Protein AF-0000000079329837 (afdb_homodimer)

Nearest PDB structures (foldseek):
  6okh-assembly1_B  TM=8.593E-01  e=1.193E-12  Leptospira borgpetersenii serovar Hardjo-bovis str. JB197
  3ot2-assembly1_B  TM=7.842E-01  e=1.001E-08  Trichormus variabilis ATCC 29413
  1wdj-assembly1_C  TM=7.573E-01  e=1.262E-05  Thermus thermophilus
  1wdj-assembly1_B  TM=7.032E-01  e=2.091E-05  Thermus thermophilus
  3ii6-assembly1_B  TM=5.766E-01  e=9.662E-01  Homo sapiens

Foldseek 3Di:
DPADWDWAFAQNDIDIDGDADDLQVLVLVLVQVLVCVVCVPQKDKDAQAKEQEDQDDLQVCVVDVVSVVCSVVSRNGIDGFRIFIGRDPSQQDDRGGYYQTQETEHEADPPPGDPVVVSNVLVNLQSPRAKYWYAYSVVQKIFIWGRDPSDTDGPDMDNLLPDWDAHPSDHPRTDHDNVRDDDDPVPD/DPADWDWWFAQNDIDIDHDADDLQVLVLVLVQVLVCVVCVPQKDKDAQAKEQEDQDDLQVCVVDVVSVVCSVVSRNGIDGFRIFIGRDPSQQDDRGGYYQTQETEHEADPPPGDPVVVSVVLVNLQSPHAKYWYAYSVVQKIFIWGRDPSDTDGPDMDNLLPDWDQHPSDHPRTDHDNVRDDDDPVPD

Structure (mmCIF, N/CA/C/O backbone):
data_AF-0000000079329837-model_v1
#
loop_
_entity.id
_entity.type
_entity.pdbx_description
1 polymer 'Uncharacterized protein'
#
loop_
_atom_site.group_PDB
_atom_site.id
_atom_site.type_symbol
_atom_site.label_atom_id
_atom_site.label_alt_id
_atom_site.label_comp_id
_atom_site.label_asym_id
_atom_site.label_entity_id
_atom_site.label_seq_id
_atom_site.pdbx_PDB_ins_code
_atom_site.Cartn_x
_atom_site.Cartn_y
_atom_site.Cartn_z
_atom_site.occupancy
_atom_site.B_iso_or_equiv
_atom_site.auth_seq_id
_atom_site.auth_comp_id
_atom_site.auth_asym_id
_atom_site.auth_atom_id
_atom_site.pdbx_PDB_model_num
ATOM 1 N N . MET A 1 1 ? 4.453 4.133 -22.203 1 31.53 1 MET A N 1
ATOM 2 C CA . MET A 1 1 ? 4.336 4.953 -21 1 31.53 1 MET A CA 1
ATOM 3 C C . MET A 1 1 ? 3.4 4.301 -19.984 1 31.53 1 MET A C 1
ATOM 5 O O . MET A 1 1 ? 2.725 4.996 -19.234 1 31.53 1 MET A O 1
ATOM 9 N N . ASP A 1 2 ? 2.918 2.895 -20.172 1 43.69 2 ASP A N 1
ATOM 10 C CA . ASP A 1 2 ? 1.757 2.02 -20.031 1 43.69 2 ASP A CA 1
ATOM 11 C C . ASP A 1 2 ? 1.495 1.677 -18.578 1 43.69 2 ASP A C 1
ATOM 13 O O . ASP A 1 2 ? 0.612 0.873 -18.266 1 43.69 2 ASP A O 1
ATOM 17 N N . SER A 1 3 ? 2.467 1.863 -17.609 1 51.81 3 SER A N 1
ATOM 18 C CA . SER A 1 3 ? 2.355 1.298 -16.266 1 51.81 3 SER A CA 1
ATOM 19 C C . SER A 1 3 ? 1.486 2.172 -15.375 1 51.81 3 SER A C 1
ATOM 21 O O . SER A 1 3 ? 1.233 3.336 -15.688 1 51.81 3 SER A O 1
ATOM 23 N N . SER A 1 4 ? 0.765 1.602 -14.477 1 61.5 4 SER A N 1
ATOM 24 C CA . SER A 1 4 ? 0.008 2.256 -13.414 1 61.5 4 SER A CA 1
ATOM 25 C C . SER A 1 4 ? 0.723 3.506 -12.914 1 61.5 4 SER A C 1
ATOM 27 O O . SER A 1 4 ? 1.952 3.529 -12.82 1 61.5 4 SER A O 1
ATOM 29 N N . ILE A 1 5 ? 0.035 4.688 -12.93 1 77.5 5 ILE A N 1
ATOM 30 C CA . ILE A 1 5 ? 0.65 5.961 -12.562 1 77.5 5 ILE A CA 1
ATOM 31 C C . ILE A 1 5 ? 0.041 6.469 -11.258 1 77.5 5 ILE A C 1
ATOM 33 O O . ILE A 1 5 ? -1.121 6.188 -10.961 1 77.5 5 ILE A O 1
ATOM 37 N N . LYS A 1 6 ? 0.837 6.918 -10.453 1 84.25 6 LYS A N 1
ATOM 38 C CA . LYS A 1 6 ? 0.463 7.699 -9.281 1 84.25 6 LYS A CA 1
ATOM 39 C C . LYS A 1 6 ? 0.464 9.195 -9.594 1 84.25 6 LYS A C 1
ATOM 41 O O . LYS A 1 6 ? 1.443 9.719 -10.125 1 84.25 6 LYS A O 1
ATOM 46 N N . GLU A 1 7 ? -0.7 9.906 -9.297 1 88.5 7 GLU A N 1
ATOM 47 C CA . GLU A 1 7 ? -0.806 11.344 -9.531 1 88.5 7 GLU A CA 1
ATOM 48 C C . GLU A 1 7 ? -0.809 12.117 -8.219 1 88.5 7 GLU A C 1
ATOM 50 O O . GLU A 1 7 ? -1.475 11.719 -7.258 1 88.5 7 GLU A O 1
ATOM 55 N N . GLU A 1 8 ? -0.109 13.125 -8.172 1 92.81 8 GLU A N 1
ATOM 56 C CA . GLU A 1 8 ? -0.081 14.109 -7.098 1 92.81 8 GLU A CA 1
ATOM 57 C C . GLU A 1 8 ? -0.183 15.531 -7.645 1 92.81 8 GLU A C 1
ATOM 59 O O . GLU A 1 8 ? 0.148 15.781 -8.805 1 92.81 8 GLU A O 1
ATOM 64 N N . TRP A 1 9 ? -0.66 16.391 -6.871 1 93.5 9 TRP A N 1
ATOM 65 C CA . TRP A 1 9 ? -0.856 17.75 -7.336 1 93.5 9 TRP A CA 1
ATOM 66 C C . TRP A 1 9 ? -0.18 18.75 -6.398 1 93.5 9 TRP A C 1
ATOM 68 O O . TRP A 1 9 ? -0.334 18.672 -5.176 1 93.5 9 TRP A O 1
ATOM 78 N N . ILE A 1 10 ? 0.584 19.562 -6.945 1 94.25 10 ILE A N 1
ATOM 79 C CA . ILE A 1 10 ? 1.197 20.688 -6.242 1 94.25 10 ILE A CA 1
ATOM 80 C C . ILE A 1 10 ? 0.959 21.984 -7.023 1 94.25 10 ILE A C 1
ATOM 82 O O . ILE A 1 10 ? 1.425 22.125 -8.156 1 94.25 10 ILE A O 1
ATOM 86 N N . ASP A 1 11 ? 0.264 22.922 -6.438 1 93.75 11 ASP A N 1
ATOM 87 C CA . ASP A 1 11 ? -0.046 24.188 -7.078 1 93.75 11 ASP A CA 1
ATOM 88 C C . ASP A 1 11 ? -0.665 23.969 -8.461 1 93.75 11 ASP A C 1
ATOM 90 O O . ASP A 1 11 ? -0.192 24.531 -9.453 1 93.75 11 ASP A O 1
ATOM 94 N N . LYS A 1 12 ? -1.49 23.125 -8.664 1 93.44 12 LYS A N 1
ATOM 95 C CA . LYS A 1 12 ? -2.305 22.812 -9.836 1 93.44 12 LYS A CA 1
ATOM 96 C C . LYS A 1 12 ? -1.483 22.109 -10.914 1 93.44 12 LYS A C 1
ATOM 98 O O . LYS A 1 12 ? -1.961 21.906 -12.031 1 93.44 12 LYS A O 1
ATOM 103 N N . GLU A 1 13 ? -0.309 21.812 -10.531 1 92.56 13 GLU A N 1
ATOM 104 C CA . GLU A 1 13 ? 0.519 21.031 -11.453 1 92.56 13 GLU A CA 1
ATOM 105 C C . GLU A 1 13 ? 0.552 19.562 -11.062 1 92.56 13 GLU A C 1
ATOM 107 O O . GLU A 1 13 ? 0.769 19.234 -9.891 1 92.56 13 GLU A O 1
ATOM 112 N N . VAL A 1 14 ? 0.392 18.719 -12.016 1 90.5 14 VAL A N 1
ATOM 113 C CA . VAL A 1 14 ? 0.307 17.297 -11.734 1 90.5 14 VAL A CA 1
ATOM 114 C C . VAL A 1 14 ? 1.704 16.672 -11.766 1 90.5 14 VAL A C 1
ATOM 116 O O . VAL A 1 14 ? 2.494 16.953 -12.672 1 90.5 14 VAL A O 1
ATOM 119 N N . LEU A 1 15 ? 2.086 16 -10.734 1 88.31 15 LEU A N 1
ATOM 120 C CA . LEU A 1 15 ? 3.256 15.141 -10.695 1 88.31 15 LEU A CA 1
ATOM 121 C C . LEU A 1 15 ? 2.857 13.68 -10.906 1 88.31 15 LEU A C 1
ATOM 123 O O . LEU A 1 15 ? 2.012 13.148 -10.18 1 88.31 15 LEU A O 1
ATOM 127 N N . MET A 1 16 ? 3.457 13.062 -11.953 1 86.81 16 MET A N 1
ATOM 128 C CA . MET A 1 16 ? 3.156 11.664 -12.242 1 86.81 16 MET A CA 1
ATOM 129 C C . MET A 1 16 ? 4.375 10.789 -11.992 1 86.81 16 MET A C 1
ATOM 131 O O . MET A 1 16 ? 5.504 11.18 -12.281 1 86.81 16 MET A O 1
ATOM 135 N N . SER A 1 17 ? 4.156 9.703 -11.344 1 86.12 17 SER A N 1
ATOM 136 C CA . SER A 1 17 ? 5.223 8.727 -11.141 1 86.12 17 SER A CA 1
ATOM 137 C C . SER A 1 17 ? 4.742 7.312 -11.445 1 86.12 17 SER A C 1
ATOM 139 O O . SER A 1 17 ? 3.557 7.012 -11.297 1 86.12 17 SER A O 1
ATOM 141 N N . PRO A 1 18 ? 5.695 6.52 -11.945 1 84.75 18 PRO A N 1
ATOM 142 C CA . PRO A 1 18 ? 5.309 5.125 -12.172 1 84.75 18 PRO A CA 1
ATOM 143 C C . PRO A 1 18 ? 5.039 4.371 -10.867 1 84.75 18 PRO A C 1
ATOM 145 O O . PRO A 1 18 ? 5.422 4.836 -9.797 1 84.75 18 PRO A O 1
ATOM 148 N N . ARG A 1 19 ? 4.383 3.207 -11 1 85.25 19 ARG A N 1
ATOM 149 C CA . ARG A 1 19 ? 4.195 2.334 -9.852 1 85.25 19 ARG A CA 1
ATOM 150 C C . ARG A 1 19 ? 5.535 1.912 -9.258 1 85.25 19 ARG A C 1
ATOM 152 O O . ARG A 1 19 ? 6.469 1.585 -9.984 1 85.25 19 ARG A O 1
ATOM 159 N N . PRO A 1 20 ? 5.582 1.894 -7.98 1 89.56 20 PRO A N 1
ATOM 160 C CA . PRO A 1 20 ? 6.844 1.536 -7.328 1 89.56 20 PRO A CA 1
ATOM 161 C C . PRO A 1 20 ? 7.262 0.092 -7.602 1 89.56 20 PRO A C 1
ATOM 163 O O . PRO A 1 20 ? 6.402 -0.774 -7.797 1 89.56 20 PRO A O 1
ATOM 166 N N . GLU A 1 21 ? 8.586 -0.083 -7.59 1 92.06 21 GLU A N 1
ATOM 167 C CA . GLU A 1 21 ? 9.156 -1.414 -7.773 1 92.06 21 GLU A CA 1
ATOM 168 C C . GLU A 1 21 ? 9.328 -2.127 -6.438 1 92.06 21 GLU A C 1
ATOM 170 O O . GLU A 1 21 ? 8.992 -1.577 -5.383 1 92.06 21 GLU A O 1
ATOM 175 N N . HIS A 1 22 ? 9.805 -3.33 -6.508 1 94.75 22 HIS A N 1
ATOM 176 C CA . HIS A 1 22 ? 9.805 -4.254 -5.379 1 94.75 22 HIS A CA 1
ATOM 177 C C . HIS A 1 22 ? 10.547 -3.662 -4.188 1 94.75 22 HIS A C 1
ATOM 179 O O . HIS A 1 22 ? 10.016 -3.633 -3.072 1 94.75 22 HIS A O 1
ATOM 185 N N . ASN A 1 23 ? 11.797 -3.15 -4.363 1 95.25 23 ASN A N 1
ATOM 186 C CA . ASN A 1 23 ? 12.602 -2.645 -3.252 1 95.25 23 ASN A CA 1
ATOM 187 C C . ASN A 1 23 ? 11.898 -1.488 -2.541 1 95.25 23 ASN A C 1
ATOM 189 O O . ASN A 1 23 ? 11.938 -1.398 -1.313 1 95.25 23 ASN A O 1
ATOM 193 N N . HIS A 1 24 ? 11.336 -0.574 -3.342 1 95.25 24 HIS A N 1
ATOM 194 C CA . HIS A 1 24 ? 10.57 0.531 -2.777 1 95.25 24 HIS A CA 1
ATOM 195 C C . HIS A 1 24 ? 9.445 0.021 -1.881 1 95.25 24 HIS A C 1
ATOM 197 O O . HIS A 1 24 ? 9.297 0.482 -0.747 1 95.25 24 HIS A O 1
ATOM 203 N N . MET A 1 25 ? 8.727 -0.968 -2.363 1 95.81 25 MET A N 1
ATOM 204 C CA . MET A 1 25 ? 7.574 -1.498 -1.637 1 95.81 25 MET A CA 1
ATOM 205 C C . MET A 1 25 ? 8.016 -2.225 -0.372 1 95.81 25 MET A C 1
ATOM 207 O O . MET A 1 25 ? 7.371 -2.115 0.672 1 95.81 25 MET A O 1
ATOM 211 N N . GLU A 1 26 ? 9.117 -2.928 -0.484 1 95.56 26 GLU A N 1
ATOM 212 C CA . GLU A 1 26 ? 9.656 -3.645 0.667 1 95.56 26 GLU A CA 1
ATOM 213 C C . GLU A 1 26 ? 10.016 -2.684 1.798 1 95.56 26 GLU A C 1
ATOM 215 O O . GLU A 1 26 ? 9.703 -2.941 2.961 1 95.56 26 GLU A O 1
ATOM 220 N N . ILE A 1 27 ? 10.641 -1.62 1.435 1 97.25 27 ILE A N 1
ATOM 221 C CA . ILE A 1 27 ? 11.047 -0.624 2.418 1 97.25 27 ILE A CA 1
ATOM 222 C C . ILE A 1 27 ? 9.812 0.067 2.996 1 97.25 27 ILE A C 1
ATOM 224 O O . ILE A 1 27 ? 9.703 0.232 4.211 1 97.25 27 ILE A O 1
ATOM 228 N N . GLN A 1 28 ? 8.906 0.463 2.143 1 97.12 28 GLN A N 1
ATOM 229 C CA . GLN A 1 28 ? 7.684 1.151 2.547 1 97.12 28 GLN A CA 1
ATOM 230 C C . GLN A 1 28 ? 6.914 0.341 3.588 1 97.12 28 GLN A C 1
ATOM 232 O O . GLN A 1 28 ? 6.547 0.864 4.641 1 97.12 28 GLN A O 1
ATOM 237 N N . TYR A 1 29 ? 6.746 -0.911 3.326 1 96 29 TYR A N 1
ATOM 238 C CA . TYR A 1 29 ? 5.93 -1.722 4.223 1 96 29 TYR A CA 1
ATOM 239 C C . TYR A 1 29 ? 6.695 -2.055 5.5 1 96 29 TYR A C 1
ATOM 241 O O . TYR A 1 29 ? 6.102 -2.156 6.578 1 96 29 TYR A O 1
ATOM 249 N N . SER A 1 30 ? 8 -2.229 5.355 1 96.88 30 SER A N 1
ATOM 250 C CA . SER A 1 30 ? 8.797 -2.486 6.551 1 96.88 30 SER A CA 1
ATOM 251 C C . SER A 1 30 ? 8.711 -1.323 7.531 1 96.88 30 SER A C 1
ATOM 253 O O . SER A 1 30 ? 8.422 -1.521 8.711 1 96.88 30 SER A O 1
ATOM 255 N N . ILE A 1 31 ? 8.938 -0.125 7.012 1 98.38 31 ILE A N 1
ATOM 256 C CA . ILE A 1 31 ? 8.844 1.062 7.852 1 98.38 31 ILE A CA 1
ATOM 257 C C . ILE A 1 31 ? 7.414 1.206 8.383 1 98.38 31 ILE A C 1
ATOM 259 O O . ILE A 1 31 ? 7.207 1.436 9.57 1 98.38 31 ILE A O 1
ATOM 263 N N . GLY A 1 32 ? 6.41 1.101 7.477 1 97.75 32 GLY A N 1
ATOM 264 C CA . GLY A 1 32 ? 5.016 1.223 7.863 1 97.75 32 GLY A CA 1
ATOM 265 C C . GLY A 1 32 ? 4.621 0.285 8.992 1 97.75 32 GLY A C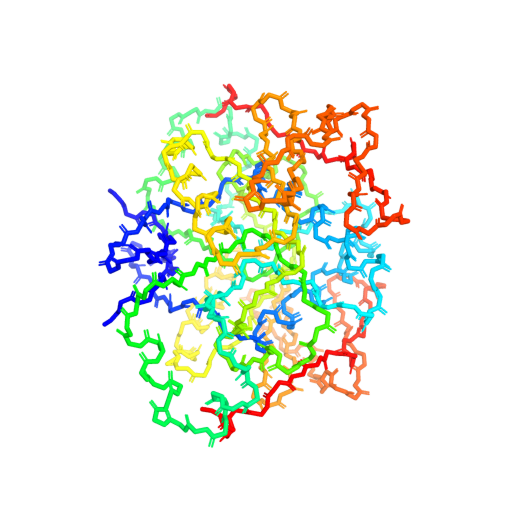 1
ATOM 266 O O . GLY A 1 32 ? 3.926 0.687 9.922 1 97.75 32 GLY A O 1
ATOM 267 N N . PHE A 1 33 ? 5.059 -0.965 8.898 1 95.25 33 PHE A N 1
ATOM 268 C CA . PHE A 1 33 ? 4.742 -1.969 9.906 1 95.25 33 PHE A CA 1
ATOM 269 C C . PHE A 1 33 ? 5.363 -1.601 11.25 1 95.25 33 PHE A C 1
ATOM 271 O O . PHE A 1 33 ? 4.707 -1.703 12.289 1 95.25 33 PHE A O 1
ATOM 278 N N . LYS A 1 34 ? 6.594 -1.162 11.242 1 97.31 34 LYS A N 1
ATOM 279 C CA . LYS A 1 34 ? 7.258 -0.743 12.469 1 97.31 34 LYS A CA 1
ATOM 280 C C . LYS A 1 34 ? 6.551 0.454 13.094 1 97.31 34 LYS A C 1
ATOM 282 O O . LYS A 1 34 ? 6.398 0.52 14.32 1 97.31 34 LYS A O 1
ATOM 287 N N . PHE A 1 35 ? 6.148 1.411 12.227 1 98.06 35 PHE A N 1
ATOM 288 C CA . PHE A 1 35 ? 5.395 2.562 12.711 1 98.06 35 PHE A CA 1
ATOM 289 C C . PHE A 1 35 ? 4.082 2.121 13.344 1 98.06 35 PHE A C 1
ATOM 291 O O . PHE A 1 35 ? 3.717 2.596 14.422 1 98.06 35 PHE A O 1
ATOM 298 N N . LYS A 1 36 ? 3.381 1.208 12.672 1 95.75 36 LYS A N 1
ATOM 299 C CA . LYS A 1 36 ? 2.094 0.748 13.188 1 95.75 36 LYS A CA 1
ATOM 300 C C . LYS A 1 36 ? 2.258 0.066 14.539 1 95.75 36 LYS A C 1
ATOM 302 O O . LYS A 1 36 ? 1.433 0.252 15.438 1 95.75 36 LYS A O 1
ATOM 307 N N . GLU A 1 37 ? 3.258 -0.731 14.664 1 94.81 37 GLU A N 1
ATOM 308 C CA . GLU A 1 37 ? 3.545 -1.375 15.945 1 94.81 37 GLU A CA 1
ATOM 309 C C . GLU A 1 37 ? 3.826 -0.342 17.031 1 94.81 37 GLU A C 1
ATOM 311 O O . GLU A 1 37 ? 3.316 -0.454 18.156 1 94.81 37 GLU A O 1
ATOM 316 N N . TYR A 1 38 ? 4.578 0.627 16.719 1 96.75 38 TYR A N 1
ATOM 317 C CA . TYR A 1 38 ? 4.984 1.643 17.688 1 96.75 38 TYR A CA 1
ATOM 318 C C . TYR A 1 38 ? 3.793 2.492 18.125 1 96.75 38 TYR A C 1
ATOM 320 O O . TYR A 1 38 ? 3.572 2.707 19.312 1 96.75 38 TYR A O 1
ATOM 328 N N . PHE A 1 39 ? 3.049 3.018 17.156 1 96.31 39 PHE A N 1
ATOM 329 C CA . PHE A 1 39 ? 2.01 3.996 17.453 1 96.31 39 PHE A CA 1
ATOM 330 C C . PHE A 1 39 ? 0.764 3.312 18 1 96.31 39 PHE A C 1
ATOM 332 O O . PHE A 1 39 ? 0.012 3.908 18.781 1 96.31 39 PHE A O 1
ATOM 339 N N . ASP A 1 40 ? 0.597 1.989 17.75 1 84.56 40 ASP A N 1
ATOM 340 C CA . ASP A 1 40 ? -0.439 1.126 18.312 1 84.56 40 ASP A CA 1
ATOM 341 C C . ASP A 1 40 ? -1.702 1.922 18.641 1 84.56 40 ASP A C 1
ATOM 343 O O . ASP A 1 40 ? -2.156 1.939 19.781 1 84.56 40 ASP A O 1
ATOM 347 N N . LYS A 1 41 ? -2.342 2.822 17.859 1 83 41 LYS A N 1
ATOM 348 C CA . LYS A 1 41 ? -3.627 3.508 17.969 1 83 41 LYS A CA 1
ATOM 349 C C . LYS A 1 41 ? -3.455 4.926 18.5 1 83 41 LYS A C 1
ATOM 351 O O . LYS A 1 41 ? -4.402 5.719 18.484 1 83 41 LYS A O 1
ATOM 356 N N . SER A 1 42 ? -2.201 5.254 19.047 1 93.75 42 SER A N 1
ATOM 357 C CA . SER A 1 42 ? -1.968 6.625 19.5 1 93.75 42 SER A CA 1
ATOM 358 C C . SER A 1 42 ? -1.963 7.594 18.312 1 93.75 42 SER A C 1
ATOM 360 O O . SER A 1 42 ? -2.4 8.734 18.438 1 93.75 42 SER A O 1
ATOM 362 N N . CYS A 1 43 ? -1.449 7.129 17.219 1 97.12 43 CYS A N 1
ATOM 363 C CA . CYS A 1 43 ? -1.477 7.844 15.953 1 97.12 43 CYS A CA 1
ATOM 364 C C . CYS A 1 43 ? -1.808 6.898 14.805 1 97.12 43 CYS A C 1
ATOM 366 O O . CYS A 1 43 ? -1.593 5.688 14.906 1 97.12 43 CYS A O 1
ATOM 368 N N . LYS A 1 44 ? -2.346 7.477 13.859 1 96.25 44 LYS A N 1
ATOM 369 C CA . LYS A 1 44 ? -2.633 6.711 12.656 1 96.25 44 LYS A CA 1
ATOM 370 C C . LYS A 1 44 ? -1.449 6.742 11.688 1 96.25 44 LYS A C 1
ATOM 372 O O . LYS A 1 44 ? -0.853 7.797 11.461 1 96.25 44 LYS A O 1
ATOM 377 N N . VAL A 1 45 ? -1.1 5.531 11.211 1 97.5 45 VAL A N 1
ATOM 378 C CA . VAL A 1 45 ? -0.083 5.398 10.172 1 97.5 45 VAL A CA 1
ATOM 379 C C . VAL A 1 45 ? -0.753 5.16 8.82 1 97.5 45 VAL A C 1
ATOM 381 O O . VAL A 1 45 ? -1.464 4.172 8.641 1 97.5 45 VAL A O 1
ATOM 384 N N . ALA A 1 46 ? -0.622 6.098 7.883 1 97 46 ALA A N 1
ATOM 385 C CA . ALA A 1 46 ? -1.167 6.004 6.531 1 97 46 ALA A CA 1
ATOM 386 C C . ALA A 1 46 ? -0.089 5.59 5.535 1 97 46 ALA A C 1
ATOM 388 O O . ALA A 1 46 ? 0.996 6.176 5.504 1 97 46 ALA A O 1
ATOM 389 N N . ILE A 1 47 ? -0.356 4.543 4.793 1 96.94 47 ILE A N 1
ATOM 390 C CA . ILE A 1 47 ? 0.563 4.082 3.756 1 96.94 47 ILE A CA 1
ATOM 391 C C . ILE A 1 47 ? -0.065 4.289 2.379 1 96.94 47 ILE A C 1
ATOM 393 O O . ILE A 1 47 ? -1.112 3.711 2.076 1 96.94 47 ILE A O 1
ATOM 397 N N . GLU A 1 48 ? 0.544 5.121 1.593 1 94.56 48 GLU A N 1
ATOM 398 C CA . GLU A 1 48 ? 0.108 5.391 0.226 1 94.56 48 GLU A CA 1
ATOM 399 C C . GLU A 1 48 ? -1.326 5.91 0.198 1 94.56 48 GLU A C 1
ATOM 401 O O . GLU A 1 48 ? -2.111 5.535 -0.674 1 94.56 48 GLU A O 1
ATOM 406 N N . GLU A 1 49 ? -1.702 6.699 1.161 1 95.69 49 GLU A N 1
ATOM 407 C CA . GLU A 1 49 ? -3.041 7.281 1.198 1 95.69 49 GLU A CA 1
ATOM 408 C C . GLU A 1 49 ? -3.016 8.75 0.797 1 95.69 49 GLU A C 1
ATOM 410 O O . GLU A 1 49 ? -2.049 9.461 1.082 1 95.69 49 GLU A O 1
ATOM 415 N N . SER A 1 50 ? -4.129 9.18 0.223 1 95.94 50 SER A N 1
ATOM 416 C CA . SER A 1 50 ? -4.223 10.562 -0.239 1 95.94 50 SER A CA 1
ATOM 417 C C . SER A 1 50 ? -4.168 11.539 0.929 1 95.94 50 SER A C 1
ATOM 419 O O . SER A 1 50 ? -4.812 11.328 1.956 1 95.94 50 SER A O 1
ATOM 421 N N . LEU A 1 51 ? -3.404 12.531 0.746 1 97.94 51 LEU A N 1
ATOM 422 C CA . LEU A 1 51 ? -3.256 13.625 1.693 1 97.94 51 LEU A CA 1
ATOM 423 C C . LEU A 1 51 ? -3.635 14.953 1.048 1 97.94 51 LEU A C 1
ATOM 425 O O . LEU A 1 51 ? -3.07 15.336 0.02 1 97.94 51 LEU A O 1
ATOM 429 N N . PHE A 1 52 ? -4.578 15.609 1.598 1 97.5 52 PHE A N 1
ATOM 430 C CA . PHE A 1 52 ? -4.941 16.969 1.231 1 97.5 52 PHE A CA 1
ATOM 431 C C . PHE A 1 52 ? -4.41 17.969 2.258 1 97.5 52 PHE A C 1
ATOM 433 O O . PHE A 1 52 ? -5.031 18.172 3.301 1 97.5 52 PHE A O 1
ATOM 440 N N . LEU A 1 53 ? -3.297 18.609 1.948 1 98.38 53 LEU A N 1
ATOM 441 C CA . LEU A 1 53 ? -2.646 19.516 2.877 1 98.38 53 LEU A CA 1
ATOM 442 C C . LEU A 1 53 ? -3.447 20.812 3.012 1 98.38 53 LEU A C 1
ATOM 444 O O . LEU A 1 53 ? -3.844 21.406 2.01 1 98.38 53 LEU A O 1
ATOM 448 N N . THR A 1 54 ? -3.66 21.25 4.164 1 97.94 54 THR A N 1
ATOM 449 C CA . THR A 1 54 ? -4.332 22.516 4.449 1 97.94 54 THR A CA 1
ATOM 450 C C . THR A 1 54 ? -4 23 5.859 1 97.94 54 THR A C 1
ATOM 452 O O . THR A 1 54 ? -3.766 22.188 6.758 1 97.94 54 THR A O 1
ATOM 455 N N . LYS A 1 55 ? -3.936 24.266 6.09 1 97.06 55 LYS A N 1
ATOM 456 C CA . LYS A 1 55 ? -3.736 24.859 7.406 1 97.06 55 LYS A CA 1
ATOM 457 C C . LYS A 1 55 ? -5.07 25.078 8.117 1 97.06 55 LYS A C 1
ATOM 459 O O . LYS A 1 55 ? -5.098 25.391 9.312 1 97.06 55 LYS A O 1
ATOM 464 N N . ASP A 1 56 ? -6.152 24.922 7.332 1 96.38 56 ASP A N 1
ATOM 465 C CA . ASP A 1 56 ? -7.48 25.062 7.918 1 96.38 56 ASP A CA 1
ATOM 466 C C . ASP A 1 56 ? -7.812 23.891 8.844 1 96.38 56 ASP A C 1
ATOM 468 O O . ASP A 1 56 ? -7.262 22.797 8.688 1 96.38 56 ASP A O 1
ATOM 472 N N . ASN A 1 57 ? -8.648 24.141 9.766 1 96.5 57 ASN A N 1
ATOM 473 C CA . ASN A 1 57 ? -9.086 23.125 10.727 1 96.5 57 ASN A CA 1
ATOM 474 C C . ASN A 1 57 ? -9.867 22 10.039 1 96.5 57 ASN A C 1
ATOM 476 O O . ASN A 1 57 ? -10.93 22.25 9.461 1 96.5 57 ASN A O 1
ATOM 480 N N . PRO A 1 58 ? -9.383 20.797 10.148 1 95.94 58 PRO A N 1
ATOM 481 C CA . PRO A 1 58 ? -10.062 19.672 9.492 1 95.94 58 PRO A CA 1
ATOM 482 C C . PRO A 1 58 ? -11.516 19.531 9.922 1 95.94 58 PRO A C 1
ATOM 484 O O . PRO A 1 58 ? -12.375 19.172 9.109 1 95.94 58 PRO A O 1
ATOM 487 N N . ILE A 1 59 ? -11.805 19.828 11.164 1 95 59 ILE A N 1
ATOM 488 C CA . ILE A 1 59 ? -13.172 19.734 11.68 1 95 59 ILE A CA 1
ATOM 489 C C . ILE A 1 59 ? -14.086 20.656 10.891 1 95 59 ILE A C 1
ATOM 491 O O . ILE A 1 59 ? -15.18 20.266 10.477 1 95 59 ILE A O 1
ATOM 495 N N . GLU A 1 60 ? -13.633 21.828 10.688 1 95 60 GLU A N 1
ATOM 496 C CA . GLU A 1 60 ? -14.422 22.828 9.977 1 95 60 GLU A CA 1
ATOM 497 C C . GLU A 1 60 ? -14.602 22.453 8.508 1 95 60 GLU A C 1
ATOM 499 O O . GLU A 1 60 ? -15.688 22.641 7.945 1 95 60 GLU A O 1
ATOM 504 N N . ILE A 1 61 ? -13.586 21.938 7.922 1 94.88 61 ILE A N 1
ATOM 505 C CA . ILE A 1 61 ? -13.648 21.531 6.523 1 94.88 61 ILE A CA 1
ATOM 506 C C . ILE A 1 61 ? -14.664 20.406 6.355 1 94.88 61 ILE A C 1
ATOM 508 O O . ILE A 1 61 ? -15.516 20.453 5.461 1 94.88 61 ILE A O 1
ATOM 512 N N . LYS A 1 62 ? -14.609 19.438 7.25 1 91.88 62 LYS A N 1
ATOM 513 C CA . LYS A 1 62 ? -15.453 18.25 7.145 1 91.88 62 LYS A CA 1
ATOM 514 C C . LYS A 1 62 ? -16.922 18.594 7.387 1 91.88 62 LYS A C 1
ATOM 516 O O . LYS A 1 62 ? -17.812 17.938 6.855 1 91.88 62 LYS A O 1
ATOM 521 N N . LYS A 1 63 ? -17.172 19.594 8.133 1 92.56 63 LYS A N 1
ATOM 522 C CA . LYS A 1 63 ? -18.531 20 8.469 1 92.56 63 LYS A CA 1
ATOM 523 C C . LYS A 1 63 ? -19.188 20.734 7.301 1 92.56 63 LYS A C 1
ATOM 525 O O . LYS A 1 63 ? -20.406 20.906 7.273 1 92.56 63 LYS A O 1
ATOM 530 N N . ASP A 1 64 ? -18.406 21.188 6.457 1 92.69 64 ASP A N 1
ATOM 531 C CA . ASP A 1 64 ? -18.875 21.969 5.324 1 92.69 64 ASP A CA 1
ATOM 532 C C . ASP A 1 64 ? -18.547 21.297 4 1 92.69 64 ASP A C 1
ATOM 534 O O . ASP A 1 64 ? -17.422 21.422 3.502 1 92.69 64 ASP A O 1
ATOM 538 N N . LEU A 1 65 ? -19.531 20.656 3.445 1 89.5 65 LEU A N 1
ATOM 539 C CA . LEU A 1 65 ? -19.344 19.891 2.215 1 89.5 65 LEU A CA 1
ATOM 540 C C . LEU A 1 65 ? -18.812 20.781 1.104 1 89.5 65 LEU A C 1
ATOM 542 O O . LEU A 1 65 ? -18.031 20.344 0.251 1 89.5 65 LEU A O 1
ATOM 546 N N . LEU A 1 66 ? -19.266 21.984 1.071 1 92.88 66 LEU A N 1
ATOM 547 C CA . LEU A 1 66 ? -18.797 22.938 0.065 1 92.88 66 LEU A CA 1
ATOM 548 C C . LEU A 1 66 ? -17.312 23.219 0.25 1 92.88 66 LEU A C 1
ATOM 550 O O . LEU A 1 66 ? -16.562 23.281 -0.726 1 92.88 66 LEU A O 1
ATOM 554 N N . LYS A 1 67 ? -16.891 23.406 1.467 1 92.44 67 LYS A N 1
ATOM 555 C CA . LYS A 1 67 ? -15.484 23.641 1.763 1 92.44 67 LYS A CA 1
ATOM 556 C C . LYS A 1 67 ? -14.641 22.422 1.372 1 92.44 67 LYS A C 1
ATOM 558 O O . LYS A 1 67 ? -13.539 22.578 0.833 1 92.44 67 LYS A O 1
ATOM 563 N N . LEU A 1 68 ? -15.18 21.312 1.692 1 93.5 68 LEU A N 1
ATOM 564 C CA . LEU A 1 68 ? -14.484 20.078 1.354 1 93.5 68 LEU A CA 1
ATOM 565 C C . LEU A 1 68 ? -14.32 19.938 -0.156 1 93.5 68 LEU A C 1
ATOM 567 O O . LEU A 1 68 ? -13.234 19.609 -0.639 1 93.5 68 LEU A O 1
ATOM 571 N N . LYS A 1 69 ? -15.352 20.141 -0.852 1 92.5 69 LYS A N 1
ATOM 572 C CA . LYS A 1 69 ? -15.305 20.062 -2.311 1 92.5 69 LYS A CA 1
ATOM 573 C C . LYS A 1 69 ? -14.312 21.078 -2.877 1 92.5 69 LYS A C 1
ATOM 575 O O . LYS A 1 69 ? -13.586 20.781 -3.826 1 92.5 69 LYS A O 1
ATOM 580 N N . GLU A 1 70 ? -14.352 22.219 -2.334 1 93.44 70 GLU A N 1
ATOM 581 C CA . GLU A 1 70 ? -13.43 23.266 -2.758 1 93.44 70 GLU A CA 1
ATOM 582 C C . GLU A 1 70 ? -11.977 22.859 -2.537 1 93.44 70 GLU A C 1
ATOM 584 O O . GLU A 1 70 ? -11.133 23.062 -3.406 1 93.44 70 GLU A O 1
ATOM 589 N N . LEU A 1 71 ? -11.68 22.312 -1.401 1 93.25 71 LEU A N 1
ATOM 590 C CA . LEU A 1 71 ? -10.32 21.875 -1.087 1 93.25 71 LEU A CA 1
ATOM 591 C C . LEU A 1 71 ? -9.844 20.828 -2.088 1 93.25 71 LEU A C 1
ATOM 593 O O . LEU A 1 71 ? -8.734 20.938 -2.613 1 93.25 71 LEU A O 1
ATOM 597 N N . ILE A 1 72 ? -10.695 19.922 -2.383 1 91.62 72 ILE A N 1
ATOM 598 C CA . ILE A 1 72 ? -10.352 18.812 -3.26 1 91.62 72 ILE A CA 1
ATOM 599 C C . ILE A 1 72 ? -10.188 19.312 -4.691 1 91.62 72 ILE A C 1
ATOM 601 O O . ILE A 1 72 ? -9.234 18.938 -5.383 1 91.62 72 ILE A O 1
ATOM 605 N N . SER A 1 73 ? -11.047 20.219 -5.09 1 92.88 73 SER A N 1
ATOM 606 C CA . SER A 1 73 ? -11.055 20.688 -6.469 1 92.88 73 SER A CA 1
ATOM 607 C C . SER A 1 73 ? -9.922 21.672 -6.727 1 92.88 73 SER A C 1
ATOM 609 O O . SER A 1 73 ? -9.508 21.875 -7.871 1 92.88 73 SER A O 1
ATOM 611 N N . ALA A 1 74 ? -9.438 22.281 -5.723 1 93.81 74 ALA A N 1
ATOM 612 C CA . ALA A 1 74 ? -8.43 23.328 -5.855 1 93.81 74 ALA A CA 1
ATOM 613 C C . ALA A 1 74 ? -7.102 22.766 -6.336 1 93.81 74 ALA A C 1
ATOM 615 O O . ALA A 1 74 ? -6.301 23.469 -6.953 1 93.81 74 ALA A O 1
ATOM 616 N N . LYS A 1 75 ? -6.828 21.516 -5.949 1 94.19 75 LYS A N 1
ATOM 617 C CA . LYS A 1 75 ? -5.617 20.797 -6.359 1 94.19 75 LYS A CA 1
ATOM 618 C C . LYS A 1 75 ? -4.367 21.594 -5.992 1 94.19 75 LYS A C 1
ATOM 620 O O . LYS A 1 75 ? -3.418 21.672 -6.773 1 94.19 75 LYS A O 1
ATOM 625 N N . LYS A 1 76 ? -4.43 22.203 -4.832 1 93.81 76 LYS A N 1
ATOM 626 C CA . LYS A 1 76 ? -3.293 23 -4.391 1 93.81 76 LYS A CA 1
ATOM 627 C C . LYS A 1 76 ? -2.184 22.125 -3.822 1 93.81 76 LYS A C 1
ATOM 629 O O . LYS A 1 76 ? -0.999 22.406 -4.023 1 93.81 76 LYS A O 1
ATOM 634 N N . ALA A 1 77 ? -2.533 21.188 -3.02 1 95.25 77 ALA A N 1
ATOM 635 C CA . ALA A 1 77 ? -1.578 20.281 -2.4 1 95.25 77 ALA A CA 1
ATOM 636 C C . ALA A 1 77 ? -2.229 18.938 -2.084 1 95.25 77 ALA A C 1
ATOM 638 O O . ALA A 1 77 ? -2.629 18.688 -0.946 1 95.25 77 ALA A O 1
ATOM 639 N N . GLU A 1 78 ? -2.408 18.141 -3.072 1 96.06 78 GLU A N 1
ATOM 640 C CA . GLU A 1 78 ? -2.887 16.766 -2.988 1 96.06 78 GLU A CA 1
ATOM 641 C C . GLU A 1 78 ? -1.756 15.773 -3.242 1 96.06 78 GLU A C 1
ATOM 643 O O . GLU A 1 78 ? -1.329 15.594 -4.383 1 96.06 78 GLU A O 1
ATOM 648 N N . LEU A 1 79 ? -1.29 15.172 -2.201 1 96.5 79 LEU A N 1
ATOM 649 C CA . LEU A 1 79 ? -0.129 14.289 -2.266 1 96.5 79 LEU A CA 1
ATOM 650 C C . LEU A 1 79 ? -0.5 12.867 -1.853 1 96.5 79 LEU A C 1
ATOM 652 O O . LEU A 1 79 ? -1.584 12.641 -1.312 1 96.5 79 LEU A O 1
ATOM 656 N N . VAL A 1 80 ? 0.326 11.914 -2.158 1 95.38 80 VAL A N 1
ATOM 657 C CA . VAL A 1 80 ? 0.201 10.523 -1.741 1 95.38 80 VAL A CA 1
ATOM 658 C C . VAL A 1 80 ? 1.535 10.023 -1.187 1 95.38 80 VAL A C 1
ATOM 660 O O . VAL A 1 80 ? 2.271 9.312 -1.87 1 95.38 80 VAL A O 1
ATOM 663 N N . PRO A 1 81 ? 1.832 10.469 0.05 1 96.88 81 PRO A N 1
ATOM 664 C CA . PRO A 1 81 ? 3.115 10.047 0.619 1 96.88 81 PRO A CA 1
ATOM 665 C C . PRO A 1 81 ? 3.227 8.539 0.779 1 96.88 81 PRO A C 1
ATOM 667 O O . PRO A 1 81 ? 2.213 7.855 0.956 1 96.88 81 PRO A O 1
ATOM 670 N N . ASP A 1 82 ? 4.449 8.055 0.745 1 96.62 82 ASP A N 1
ATOM 671 C CA . ASP A 1 82 ? 4.66 6.637 1.013 1 96.62 82 ASP A CA 1
ATOM 672 C C . ASP A 1 82 ? 4.168 6.262 2.408 1 96.62 82 ASP A C 1
ATOM 674 O O . ASP A 1 82 ? 3.523 5.227 2.588 1 96.62 82 ASP A O 1
ATOM 678 N N . ILE A 1 83 ? 4.5 7.051 3.357 1 98.38 83 ILE A N 1
ATOM 679 C CA . ILE A 1 83 ? 4.004 6.875 4.719 1 98.38 83 ILE A CA 1
ATOM 680 C C . ILE A 1 83 ? 3.746 8.242 5.352 1 98.38 83 ILE A C 1
ATOM 682 O O . ILE A 1 83 ? 4.512 9.188 5.141 1 98.38 83 ILE A O 1
ATOM 686 N N . ALA A 1 84 ? 2.713 8.367 6.121 1 98.62 84 ALA A N 1
ATOM 687 C CA . ALA A 1 84 ? 2.441 9.562 6.914 1 98.62 84 ALA A CA 1
ATOM 688 C C . ALA A 1 84 ? 1.829 9.203 8.266 1 98.62 84 ALA A C 1
ATOM 690 O O . ALA A 1 84 ? 1.122 8.195 8.383 1 98.62 84 ALA A O 1
ATOM 691 N N . VAL A 1 85 ? 2.121 9.992 9.266 1 98.69 85 VAL A N 1
ATOM 692 C CA . VAL A 1 85 ? 1.625 9.758 10.617 1 98.69 85 VAL A CA 1
ATOM 693 C C . VAL A 1 85 ? 0.708 10.906 11.039 1 98.69 85 VAL A C 1
ATOM 695 O O . VAL A 1 85 ? 1.092 12.07 10.961 1 98.69 85 VAL A O 1
ATOM 698 N N . TYR A 1 86 ? -0.454 10.562 11.43 1 97.81 86 TYR A N 1
ATOM 699 C CA . TYR A 1 86 ? -1.472 11.5 11.875 1 97.81 86 TYR A CA 1
ATOM 700 C C . TYR A 1 86 ? -1.899 11.203 13.305 1 97.81 86 TYR A C 1
ATOM 702 O O . TYR A 1 86 ? -2.346 10.094 13.609 1 97.81 86 TYR A O 1
ATOM 710 N N . CYS A 1 87 ? -1.88 12.219 14.203 1 97.31 87 CYS A N 1
ATOM 711 C CA . CYS A 1 87 ? -2.205 11.969 15.602 1 97.31 87 CYS A CA 1
ATOM 712 C C . CYS A 1 87 ? -3.541 12.602 15.969 1 97.31 87 CYS A C 1
ATOM 714 O O . CYS A 1 87 ? -3.955 12.555 17.125 1 97.31 87 CYS A O 1
ATOM 716 N N . ASP A 1 88 ? -4.172 13.219 15.031 1 96.62 88 ASP A N 1
ATOM 717 C CA . ASP A 1 88 ? -5.512 13.781 15.195 1 96.62 88 ASP A CA 1
ATOM 718 C C . ASP A 1 88 ? -6.531 13.016 14.352 1 96.62 88 ASP A C 1
ATOM 720 O O . ASP A 1 88 ? -6.504 13.086 13.117 1 96.62 88 ASP A O 1
ATOM 724 N N . LYS A 1 89 ? -7.473 12.414 14.984 1 93.12 89 LYS A N 1
ATOM 725 C CA . LYS A 1 89 ? -8.461 11.57 14.312 1 93.12 89 LYS A CA 1
ATOM 726 C C . LYS A 1 89 ? -9.344 12.391 13.375 1 93.12 89 LYS A C 1
ATOM 728 O O . LYS A 1 89 ? -9.945 11.852 12.445 1 93.12 89 LYS A O 1
ATOM 733 N N . GLU A 1 90 ? -9.414 13.664 13.656 1 95.06 90 GLU A N 1
ATOM 734 C CA . GLU A 1 90 ? -10.273 14.523 12.852 1 95.06 90 GLU A CA 1
ATOM 735 C C . GLU A 1 90 ? -9.688 14.742 11.461 1 95.06 90 GLU A C 1
ATOM 737 O O . GLU A 1 90 ? -10.359 15.273 10.57 1 95.06 90 GLU A O 1
ATOM 742 N N . GLN A 1 91 ? -8.492 14.266 11.281 1 96.88 91 GLN A N 1
ATOM 743 C CA . GLN A 1 91 ? -7.852 14.445 9.984 1 96.88 91 GLN A CA 1
ATOM 744 C C . GLN A 1 91 ? -8.305 13.375 8.992 1 96.88 91 GLN A C 1
ATOM 746 O O . GLN A 1 91 ? -8.086 13.508 7.789 1 96.88 91 GLN A O 1
ATOM 751 N N . VAL A 1 92 ? -8.906 12.344 9.453 1 96.12 92 VAL A N 1
ATOM 752 C CA . VAL A 1 92 ? -9.32 11.234 8.602 1 96.12 92 VAL A CA 1
ATOM 753 C C . VAL A 1 92 ? -10.648 11.562 7.926 1 96.12 92 VAL A C 1
ATOM 755 O O . VAL A 1 92 ? -11.562 12.109 8.562 1 96.12 92 VAL A O 1
ATOM 758 N N . PHE A 1 93 ? -10.766 11.32 6.668 1 93.62 93 PHE A N 1
ATOM 759 C CA . PHE A 1 93 ? -12.047 11.367 5.965 1 93.62 93 PHE A CA 1
ATOM 760 C C . PHE A 1 93 ? -12.078 10.344 4.832 1 93.62 93 PHE A C 1
ATOM 762 O O . PHE A 1 93 ? -11.117 9.602 4.637 1 93.62 93 PHE A O 1
ATOM 769 N N . ARG A 1 94 ? -13.094 10.234 4.09 1 91.94 94 ARG A N 1
ATOM 770 C CA . ARG A 1 94 ? -13.391 9.156 3.15 1 91.94 94 ARG A CA 1
ATOM 771 C C . ARG A 1 94 ? -12.273 9.008 2.123 1 91.94 94 ARG A C 1
ATOM 773 O O . ARG A 1 94 ? -11.852 7.895 1.811 1 91.94 94 ARG A O 1
ATOM 780 N N . ARG A 1 95 ? -11.727 10.086 1.638 1 92.31 95 ARG A N 1
ATOM 781 C CA . ARG A 1 95 ? -10.773 10.047 0.534 1 92.31 95 ARG A CA 1
ATOM 782 C C . ARG A 1 95 ? -9.344 9.961 1.051 1 92.31 95 ARG A C 1
ATOM 784 O O . ARG A 1 95 ? -8.398 9.859 0.265 1 92.31 95 ARG A O 1
ATOM 791 N N . GLY A 1 96 ? -9.172 10.047 2.377 1 95.12 96 GLY A N 1
ATOM 792 C CA . GLY A 1 96 ? -7.84 10.008 2.965 1 95.12 96 GLY A CA 1
ATOM 793 C C . GLY A 1 96 ? -7.695 10.898 4.184 1 95.12 96 GLY A C 1
ATOM 794 O O . GLY A 1 96 ? -8.414 10.727 5.172 1 95.12 96 GLY A O 1
ATOM 795 N N . PHE A 1 97 ? -6.773 11.844 3.979 1 97.12 97 PHE A N 1
ATOM 796 C CA . PHE A 1 97 ? -6.48 12.672 5.141 1 97.12 97 PHE A CA 1
ATOM 797 C C . PHE A 1 97 ? -6.461 14.148 4.762 1 97.12 97 PHE A C 1
ATOM 799 O O . PHE A 1 97 ? -6.051 14.508 3.656 1 97.12 97 PHE A O 1
ATOM 806 N N . LEU A 1 98 ? -6.875 14.938 5.691 1 96.94 98 LEU A N 1
ATOM 807 C CA . LEU A 1 98 ? -6.801 16.391 5.598 1 96.94 98 LEU A CA 1
ATOM 808 C C . LEU A 1 98 ? -5.812 16.953 6.613 1 96.94 98 LEU A C 1
ATOM 810 O O . LEU A 1 98 ? -5.727 16.469 7.738 1 96.94 98 LEU A O 1
ATOM 814 N N . GLY A 1 99 ? -5.199 18 6.281 1 98.19 99 GLY A N 1
ATOM 815 C CA . GLY A 1 99 ? -4.398 18.734 7.254 1 98.19 99 GLY A CA 1
ATOM 816 C C . GLY A 1 99 ? -2.922 18.391 7.188 1 98.19 99 GLY A C 1
ATOM 817 O O . GLY A 1 99 ? -2.402 18.062 6.121 1 98.19 99 GLY A O 1
ATOM 818 N N . ILE A 1 100 ? -2.207 18.609 8.273 1 98.62 100 ILE A N 1
ATOM 819 C CA . ILE A 1 100 ? -0.752 18.516 8.297 1 98.62 100 ILE A CA 1
ATOM 820 C C . ILE A 1 100 ? -0.329 17.297 9.109 1 98.62 100 ILE A C 1
ATOM 822 O O . ILE A 1 100 ? -0.566 17.234 10.32 1 98.62 100 ILE A O 1
ATOM 826 N N . PRO A 1 101 ? 0.252 16.281 8.5 1 98.69 101 PRO A N 1
ATOM 827 C CA . PRO A 1 101 ? 0.785 15.148 9.258 1 98.69 101 PRO A CA 1
ATOM 828 C C . PRO A 1 101 ? 1.959 15.539 10.156 1 98.69 101 PRO A C 1
ATOM 830 O O . PRO A 1 101 ? 2.6 16.562 9.93 1 98.69 101 PRO A O 1
ATOM 833 N N . GLN A 1 102 ? 2.246 14.664 11.117 1 98.56 102 GLN A N 1
ATOM 834 C CA . GLN A 1 102 ? 3.34 14.914 12.055 1 98.56 102 GLN A CA 1
ATOM 835 C C . GLN A 1 102 ? 4.668 14.414 11.492 1 98.56 102 GLN A C 1
ATOM 837 O O . GLN A 1 102 ? 5.734 14.891 11.891 1 98.56 102 GLN A O 1
ATOM 842 N N . LEU A 1 103 ? 4.578 13.461 10.664 1 98.81 103 LEU A N 1
ATOM 843 C CA . LEU A 1 103 ? 5.734 12.812 10.055 1 98.81 103 LEU A CA 1
ATOM 844 C C . LEU A 1 103 ? 5.391 12.258 8.68 1 98.81 103 LEU A C 1
ATOM 846 O O . LEU A 1 103 ? 4.324 11.664 8.5 1 98.81 103 LEU A O 1
ATOM 850 N N . VAL A 1 104 ? 6.211 12.539 7.652 1 98.75 104 VAL A N 1
ATOM 851 C CA . VAL A 1 104 ? 6.047 12.008 6.305 1 98.75 104 VAL A CA 1
ATOM 852 C C . VAL A 1 104 ? 7.32 11.281 5.879 1 98.75 104 VAL A C 1
ATOM 854 O O . VAL A 1 104 ? 8.43 11.758 6.125 1 98.75 104 VAL A O 1
ATOM 857 N N . VAL A 1 105 ? 7.168 10.148 5.285 1 98.5 105 VAL A N 1
ATOM 858 C CA . VAL A 1 105 ? 8.266 9.391 4.699 1 98.5 105 VAL A CA 1
ATOM 859 C C . VAL A 1 105 ? 8.078 9.297 3.186 1 98.5 105 VAL A C 1
ATOM 861 O O . VAL A 1 105 ? 7.012 8.891 2.711 1 98.5 105 VAL A O 1
ATOM 864 N N . GLU A 1 106 ? 9.07 9.703 2.428 1 97.31 106 GLU A N 1
ATOM 865 C CA . GLU A 1 106 ? 9.148 9.492 0.985 1 97.31 106 GLU A CA 1
ATOM 866 C C . GLU A 1 106 ? 10.297 8.562 0.622 1 97.31 106 GLU A C 1
ATOM 868 O O . GLU A 1 106 ? 11.406 8.711 1.145 1 97.31 106 GLU A O 1
ATOM 873 N N . ILE A 1 107 ? 10.023 7.664 -0.193 1 95.94 107 ILE A N 1
ATOM 874 C CA . ILE A 1 107 ? 11.039 6.723 -0.655 1 95.94 107 ILE A CA 1
ATOM 875 C C . ILE A 1 107 ? 11.375 7.004 -2.117 1 95.94 107 ILE A C 1
ATOM 877 O O . ILE A 1 107 ? 10.484 7.086 -2.965 1 95.94 107 ILE A O 1
ATOM 881 N N . LEU A 1 108 ? 12.625 7.164 -2.371 1 92.38 108 LEU A N 1
ATOM 882 C CA . LEU A 1 108 ? 13.086 7.539 -3.705 1 92.38 108 LEU A CA 1
ATOM 883 C C . LEU A 1 108 ? 12.938 6.375 -4.68 1 92.38 108 LEU A C 1
ATOM 885 O O . LEU A 1 108 ? 13.055 5.215 -4.285 1 92.38 108 LEU A O 1
ATOM 889 N N . SER A 1 109 ? 12.625 6.723 -5.93 1 83.69 109 SER A N 1
ATOM 890 C CA . SER A 1 109 ? 12.625 5.738 -7.008 1 83.69 109 SER A CA 1
ATOM 891 C C . SER A 1 109 ? 13.797 5.961 -7.953 1 83.69 109 SER A C 1
ATOM 893 O O . SER A 1 109 ? 14.359 7.059 -8.016 1 83.69 109 SER A O 1
ATOM 895 N N . PRO A 1 110 ? 14.305 4.887 -8.617 1 74.69 110 PRO A N 1
ATOM 896 C CA . PRO A 1 110 ? 15.445 5.047 -9.523 1 74.69 110 PRO A CA 1
ATOM 897 C C . PRO A 1 110 ? 15.203 6.102 -10.602 1 74.69 110 PRO A C 1
ATOM 899 O O . PRO A 1 110 ? 16.141 6.754 -11.055 1 74.69 110 PRO A O 1
ATOM 902 N N . ASN A 1 111 ? 14.07 6.223 -11.352 1 60.69 111 ASN A N 1
ATOM 903 C CA . ASN A 1 111 ? 13.852 7.055 -12.531 1 60.69 111 ASN A CA 1
ATOM 904 C C . ASN A 1 111 ? 13.477 8.484 -12.148 1 60.69 111 ASN A C 1
ATOM 906 O O . ASN A 1 111 ? 13.414 9.367 -13.008 1 60.69 111 ASN A O 1
ATOM 910 N N . ASN A 1 112 ? 12.82 8.992 -11.281 1 58.41 112 ASN A N 1
ATOM 911 C CA . ASN A 1 112 ? 12.297 10.352 -11.242 1 58.41 112 ASN A CA 1
ATOM 912 C C . ASN A 1 112 ? 12.727 11.086 -9.977 1 58.41 112 ASN A C 1
ATOM 914 O O . ASN A 1 112 ? 12.07 12.031 -9.547 1 58.41 112 ASN A O 1
ATOM 918 N N . ALA A 1 113 ? 13.625 10.531 -9.234 1 56.31 113 ALA A N 1
ATOM 919 C CA . ALA A 1 113 ? 13.438 10.656 -7.789 1 56.31 113 ALA A CA 1
ATOM 920 C C . ALA A 1 113 ? 13.703 12.086 -7.328 1 56.31 113 ALA A C 1
ATOM 922 O O . ALA A 1 113 ? 13.031 12.586 -6.418 1 56.31 113 ALA A O 1
ATOM 923 N N . ASP A 1 114 ? 14.555 12.906 -8.016 1 61.91 114 ASP A N 1
ATOM 924 C CA . ASP A 1 114 ? 15.109 13.992 -7.211 1 61.91 114 ASP A CA 1
ATOM 925 C C . ASP A 1 114 ? 14.211 15.227 -7.27 1 61.91 114 ASP A C 1
ATOM 927 O O . ASP A 1 114 ? 13.906 15.836 -6.242 1 61.91 114 ASP A O 1
ATOM 931 N N . ASP A 1 115 ? 13.781 15.586 -8.461 1 66.19 115 ASP A N 1
ATOM 932 C CA . ASP A 1 115 ? 13.023 16.828 -8.609 1 66.19 115 ASP A CA 1
ATOM 933 C C . ASP A 1 115 ? 11.672 16.734 -7.902 1 66.19 115 ASP A C 1
ATOM 935 O O . ASP A 1 115 ? 11.258 17.656 -7.207 1 66.19 115 ASP A O 1
ATOM 939 N N . ASP A 1 116 ? 11.117 15.617 -7.957 1 79.31 116 ASP A N 1
ATOM 940 C CA . ASP A 1 116 ? 9.82 15.43 -7.324 1 79.31 116 ASP A CA 1
ATOM 941 C C . ASP A 1 116 ? 9.953 15.422 -5.801 1 79.31 116 ASP A C 1
ATOM 943 O O . ASP A 1 116 ? 9.141 16.031 -5.102 1 79.31 116 ASP A O 1
ATOM 947 N N . THR A 1 117 ? 11.023 14.922 -5.465 1 83.5 117 THR A N 1
ATOM 948 C CA . THR A 1 117 ? 11.234 14.852 -4.023 1 83.5 117 THR A CA 1
ATOM 949 C C . THR A 1 117 ? 11.492 16.234 -3.441 1 83.5 117 THR A C 1
ATOM 951 O O . THR A 1 117 ? 11 16.562 -2.361 1 83.5 117 THR A O 1
ATOM 954 N N . GLU A 1 118 ? 12.203 16.984 -4.211 1 87.81 118 GLU A N 1
ATOM 955 C CA . GLU A 1 118 ? 12.484 18.344 -3.74 1 87.81 118 GLU A CA 1
ATOM 956 C C . GLU A 1 118 ? 11.211 19.188 -3.705 1 87.81 118 GLU A C 1
ATOM 958 O O . GLU A 1 118 ? 11 19.969 -2.77 1 87.81 118 GLU A O 1
ATOM 963 N N . LYS A 1 119 ? 10.461 19.094 -4.691 1 91.81 119 LYS A N 1
ATOM 964 C CA . LYS A 1 119 ? 9.188 19.812 -4.727 1 91.81 119 LYS A CA 1
ATOM 965 C C . LYS A 1 119 ? 8.297 19.406 -3.559 1 91.81 119 LYS A C 1
ATOM 967 O O . LYS A 1 119 ? 7.695 20.266 -2.906 1 91.81 119 LYS A O 1
ATOM 972 N N . LYS A 1 120 ? 8.266 18.141 -3.32 1 95.25 120 LYS A N 1
ATOM 973 C CA . LYS A 1 120 ? 7.441 17.656 -2.221 1 95.25 120 LYS A CA 1
ATOM 974 C C . LYS A 1 120 ? 7.992 18.109 -0.873 1 95.25 120 LYS A C 1
ATOM 976 O O . LYS A 1 120 ? 7.234 18.5 0.011 1 95.25 120 LYS A O 1
ATOM 981 N N . LYS A 1 121 ? 9.297 18.094 -0.833 1 96 121 LYS A N 1
ATOM 982 C CA . LYS A 1 121 ? 9.93 18.578 0.392 1 96 121 LYS A CA 1
ATOM 983 C C . LYS A 1 121 ? 9.547 20.031 0.682 1 96 121 LYS A C 1
ATOM 985 O O . LYS A 1 121 ? 9.188 20.359 1.813 1 96 121 LYS A O 1
ATOM 990 N N . GLU A 1 122 ? 9.594 20.781 -0.314 1 96.31 122 GLU A N 1
ATOM 991 C CA . GLU A 1 122 ? 9.289 22.203 -0.165 1 96.31 122 GLU A CA 1
ATOM 992 C C . GLU A 1 122 ? 7.84 22.422 0.247 1 96.31 122 GLU A C 1
ATOM 994 O O . GLU A 1 122 ? 7.551 23.266 1.104 1 96.31 122 GLU A O 1
ATOM 999 N N . ILE A 1 123 ? 6.93 21.703 -0.312 1 97.25 123 ILE A N 1
ATOM 1000 C CA . ILE A 1 123 ? 5.52 21.875 0.018 1 97.25 123 ILE A CA 1
ATOM 1001 C C . ILE A 1 123 ? 5.262 21.406 1.445 1 97.25 123 ILE A C 1
ATOM 1003 O O . ILE A 1 123 ? 4.496 22.016 2.184 1 97.25 123 ILE A O 1
ATOM 1007 N N . TYR A 1 124 ? 5.875 20.281 1.856 1 98.38 124 TYR A N 1
ATOM 1008 C CA . TYR A 1 124 ? 5.754 19.812 3.232 1 98.38 124 TYR A CA 1
ATOM 1009 C C . TYR A 1 124 ? 6.285 20.844 4.211 1 98.38 124 TYR A C 1
ATOM 1011 O O . TYR A 1 124 ? 5.672 21.109 5.25 1 98.38 124 TYR A O 1
ATOM 1019 N N . ARG A 1 125 ? 7.422 21.484 3.842 1 98.44 125 ARG A N 1
ATOM 1020 C CA . ARG A 1 125 ? 8 22.547 4.656 1 98.44 125 ARG A CA 1
ATOM 1021 C C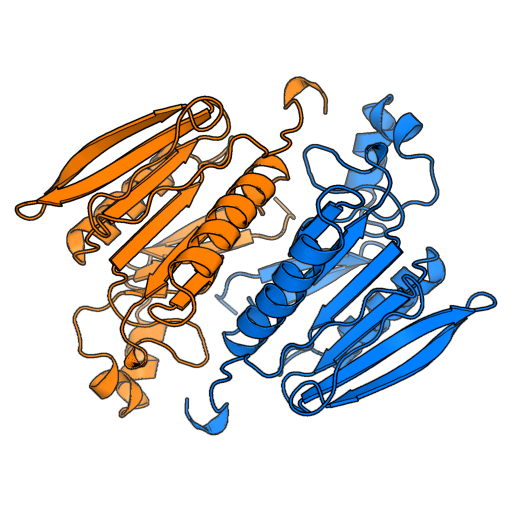 . ARG A 1 125 ? 7.039 23.719 4.781 1 98.44 125 ARG A C 1
ATOM 1023 O O . ARG A 1 125 ? 6.754 24.188 5.887 1 98.44 125 ARG A O 1
ATOM 1030 N N . LYS A 1 126 ? 6.574 24.156 3.658 1 97.75 126 LYS A N 1
ATOM 1031 C CA . LYS A 1 126 ? 5.707 25.328 3.59 1 97.75 126 LYS A CA 1
ATOM 1032 C C . LYS A 1 126 ? 4.453 25.125 4.438 1 97.75 126 LYS A C 1
ATOM 1034 O O . LYS A 1 126 ? 3.965 26.062 5.062 1 97.75 126 LYS A O 1
ATOM 1039 N N . TYR A 1 127 ? 3.889 23.906 4.469 1 98.19 127 TYR A N 1
ATOM 1040 C CA . TYR A 1 127 ? 2.652 23.641 5.195 1 98.19 127 TYR A CA 1
ATOM 1041 C C . TYR A 1 127 ? 2.936 23.344 6.664 1 98.19 127 TYR A C 1
ATOM 1043 O O . TYR A 1 127 ? 2.031 23.391 7.5 1 98.19 127 TYR A O 1
ATOM 1051 N N . GLY A 1 128 ? 4.184 22.953 6.938 1 98.38 128 GLY A N 1
ATOM 1052 C CA . GLY A 1 128 ? 4.543 22.844 8.344 1 98.38 128 GLY A CA 1
ATOM 1053 C C . GLY A 1 128 ? 4.609 21.422 8.844 1 98.38 128 GLY A C 1
ATOM 1054 O O . GLY A 1 128 ? 4.367 21.156 10.023 1 98.38 128 GLY A O 1
ATOM 1055 N N . VAL A 1 129 ? 4.902 20.469 7.969 1 98.75 129 VAL A N 1
ATOM 1056 C CA . VAL A 1 129 ? 5.141 19.094 8.414 1 98.75 129 VAL A CA 1
ATOM 1057 C C . VAL A 1 129 ? 6.348 19.062 9.352 1 98.75 129 VAL A C 1
ATOM 1059 O O . VAL A 1 129 ? 7.434 19.516 8.992 1 98.75 129 VAL A O 1
ATOM 1062 N N . SER A 1 130 ? 6.207 18.469 10.5 1 98.62 130 SER A N 1
ATOM 1063 C CA . SER A 1 130 ? 7.211 18.578 11.555 1 98.62 130 SER A CA 1
ATOM 1064 C C . SER A 1 130 ? 8.453 17.766 11.219 1 98.62 130 SER A C 1
ATOM 1066 O O . SER A 1 130 ? 9.57 18.172 11.539 1 98.62 130 SER A O 1
ATOM 1068 N N . GLU A 1 131 ? 8.266 16.641 10.656 1 98.81 131 G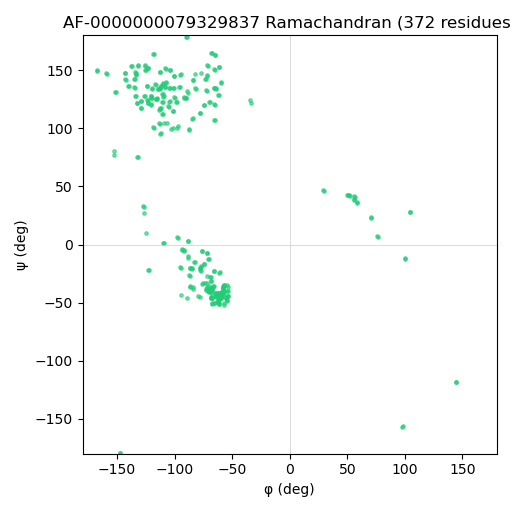LU A N 1
ATOM 1069 C CA . GLU A 1 131 ? 9.375 15.742 10.344 1 98.81 131 GLU A CA 1
ATOM 1070 C C . GLU A 1 131 ? 9.188 15.086 8.977 1 98.81 131 GLU A C 1
ATOM 1072 O O . GLU A 1 131 ? 8.078 14.68 8.633 1 98.81 131 GLU A O 1
ATOM 1077 N N . TYR A 1 132 ? 10.312 15.07 8.242 1 98.69 132 TYR A N 1
ATOM 1078 C CA . TYR A 1 132 ? 10.32 14.555 6.879 1 98.69 132 TYR A CA 1
ATOM 1079 C C . TYR A 1 132 ? 11.492 13.602 6.66 1 98.69 132 TYR A C 1
ATOM 1081 O O . TYR A 1 132 ? 12.648 13.961 6.91 1 98.69 132 TYR A O 1
ATOM 1089 N N . TRP A 1 133 ? 11.148 12.305 6.258 1 98.69 133 TRP A N 1
ATOM 1090 C CA . TRP A 1 133 ? 12.18 11.32 5.941 1 98.69 133 TRP A CA 1
ATOM 1091 C C . TRP A 1 133 ? 12.305 11.125 4.434 1 98.69 133 TRP A C 1
ATOM 1093 O O . TRP A 1 133 ? 11.297 11.055 3.727 1 98.69 133 TRP A O 1
ATOM 1103 N N . ILE A 1 134 ? 13.5 11.102 3.979 1 97.25 134 ILE A N 1
ATOM 1104 C CA . ILE A 1 134 ? 13.805 10.617 2.637 1 97.25 134 ILE A CA 1
ATOM 1105 C C . ILE A 1 134 ? 14.57 9.305 2.727 1 97.25 134 ILE A C 1
ATOM 1107 O O . ILE A 1 134 ? 15.602 9.219 3.4 1 97.25 134 ILE A O 1
ATOM 1111 N N . VAL A 1 135 ? 14.023 8.32 2.121 1 97.12 135 VAL A N 1
ATOM 1112 C CA . VAL A 1 135 ? 14.68 7.016 2.111 1 97.12 135 VAL A CA 1
ATOM 1113 C C . VAL A 1 135 ? 15.18 6.703 0.705 1 97.12 135 VAL A C 1
ATOM 1115 O O . VAL A 1 135 ? 14.43 6.809 -0.269 1 97.12 135 VAL A O 1
ATOM 1118 N N . SER A 1 136 ? 16.391 6.328 0.566 1 95.25 136 SER A N 1
ATOM 1119 C CA . SER A 1 136 ? 16.984 5.953 -0.717 1 95.25 136 SER A CA 1
ATOM 1120 C C . SER A 1 136 ? 17.328 4.469 -0.755 1 95.25 136 SER A C 1
ATOM 1122 O O . SER A 1 136 ? 18.297 4.039 -0.144 1 95.25 136 SER A O 1
ATOM 1124 N N . PRO A 1 137 ? 16.531 3.715 -1.43 1 94.75 137 PRO A N 1
ATOM 1125 C CA . PRO A 1 137 ? 16.875 2.301 -1.576 1 94.75 137 PRO A CA 1
ATOM 1126 C C . PRO A 1 137 ? 18.25 2.096 -2.219 1 94.75 137 PRO A C 1
ATOM 1128 O O . PRO A 1 137 ? 18.969 1.162 -1.859 1 94.75 137 PRO A O 1
ATOM 1131 N N . MET A 1 138 ? 18.609 2.979 -3.174 1 91.38 138 MET A N 1
ATOM 1132 C CA . MET A 1 138 ? 19.844 2.834 -3.943 1 91.38 138 MET A CA 1
ATOM 1133 C C . MET A 1 138 ? 21.062 3.035 -3.055 1 91.38 138 MET A C 1
ATOM 1135 O O . MET A 1 138 ? 22.016 2.258 -3.117 1 91.38 138 MET A O 1
ATOM 1139 N N . SER A 1 139 ? 21.031 4.051 -2.252 1 94.44 139 SER A N 1
ATOM 1140 C CA . SER A 1 139 ? 22.188 4.344 -1.396 1 94.44 139 SER A CA 1
ATOM 1141 C C . SER A 1 139 ? 22.031 3.705 -0.021 1 94.44 139 SER A C 1
ATOM 1143 O O . SER A 1 139 ? 22.938 3.756 0.803 1 94.44 139 SER A O 1
ATOM 1145 N N . LYS A 1 140 ? 20.875 3.074 0.241 1 96.62 140 LYS A N 1
ATOM 1146 C CA . LYS A 1 140 ? 20.547 2.441 1.514 1 96.62 140 LYS A CA 1
ATOM 1147 C C . LYS A 1 140 ? 20.641 3.439 2.666 1 96.62 140 LYS A C 1
ATOM 1149 O O . LYS A 1 140 ? 21.141 3.105 3.74 1 96.62 140 LYS A O 1
ATOM 1154 N N . ARG A 1 141 ? 20.156 4.66 2.402 1 97.44 141 ARG A N 1
ATOM 1155 C CA . ARG A 1 141 ? 20.234 5.727 3.395 1 97.44 141 ARG A CA 1
ATOM 1156 C C . ARG A 1 141 ? 18.859 6.281 3.717 1 97.44 141 ARG A C 1
ATOM 1158 O O . ARG A 1 141 ? 17.953 6.219 2.883 1 97.44 141 ARG A O 1
ATOM 1165 N N . VAL A 1 142 ? 18.734 6.77 4.891 1 98.25 142 VAL A N 1
ATOM 1166 C CA . VAL A 1 142 ? 17.578 7.527 5.344 1 98.25 142 VAL A CA 1
ATOM 1167 C C . VAL A 1 142 ? 18.016 8.898 5.848 1 98.25 142 VAL A C 1
ATOM 1169 O O . VAL A 1 142 ? 18.938 9 6.668 1 98.25 142 VAL A O 1
ATOM 1172 N N . PHE A 1 143 ? 17.453 9.891 5.309 1 98.25 143 PHE A N 1
ATOM 1173 C CA . PHE A 1 143 ? 17.656 11.258 5.773 1 98.25 143 PHE A CA 1
ATOM 1174 C C . PHE A 1 143 ? 16.438 11.742 6.555 1 98.25 143 PHE A C 1
ATOM 1176 O O . PHE A 1 143 ? 15.32 11.703 6.051 1 98.25 143 PHE A O 1
ATOM 1183 N N . VAL A 1 144 ? 16.688 12.133 7.758 1 98.69 144 VAL A N 1
ATOM 1184 C CA . VAL A 1 144 ? 15.633 12.641 8.625 1 98.69 144 VAL A CA 1
ATOM 1185 C C . VAL A 1 144 ? 15.742 14.156 8.742 1 98.69 144 VAL A C 1
ATOM 1187 O O . VAL A 1 144 ? 16.75 14.68 9.211 1 98.69 144 VAL A O 1
ATOM 1190 N N . TYR A 1 145 ? 14.711 14.812 8.305 1 98.69 145 TYR A N 1
ATOM 1191 C CA . TYR A 1 145 ? 14.648 16.266 8.406 1 98.69 145 TYR A CA 1
ATOM 1192 C C . TYR A 1 145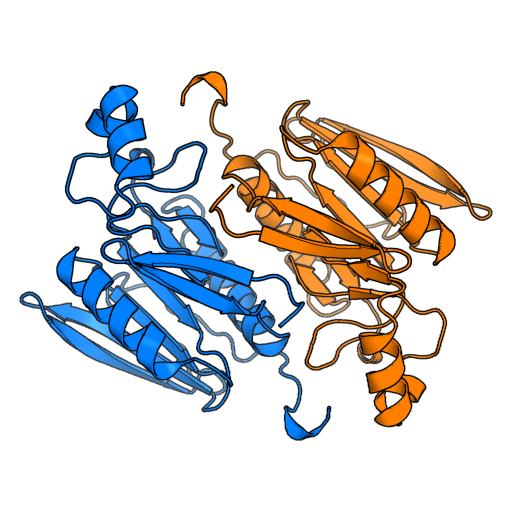 ? 13.656 16.703 9.477 1 98.69 145 TYR A C 1
ATOM 1194 O O . TYR A 1 145 ? 12.578 16.094 9.609 1 98.69 145 TYR A O 1
ATOM 1202 N N . SER A 1 146 ? 13.992 17.703 10.219 1 98.62 146 SER A N 1
ATOM 1203 C CA . SER A 1 146 ? 13.109 18.312 11.211 1 98.62 146 SER A CA 1
ATOM 1204 C C . SER A 1 146 ? 12.812 19.766 10.852 1 98.62 146 SER A C 1
ATOM 1206 O O . SER A 1 146 ? 13.711 20.5 10.43 1 98.62 146 SER A O 1
ATOM 1208 N N . LEU A 1 147 ? 11.555 20.141 11.016 1 98.75 147 LEU A N 1
ATOM 1209 C CA . LEU A 1 147 ? 11.188 21.531 10.781 1 98.75 147 LEU A CA 1
ATOM 1210 C C . LEU A 1 147 ? 11.586 22.406 11.961 1 98.75 147 LEU A C 1
ATOM 1212 O O . LEU A 1 147 ? 11.102 22.203 13.078 1 98.75 147 LEU A O 1
ATOM 1216 N N . GLU A 1 148 ? 12.531 23.281 11.719 1 97.56 148 GLU A N 1
ATOM 1217 C CA . GLU A 1 148 ? 12.992 24.266 12.703 1 97.56 148 GLU A CA 1
ATOM 1218 C C . GLU A 1 148 ? 13.008 25.672 12.109 1 97.56 148 GLU A C 1
ATOM 1220 O O . GLU A 1 148 ? 13.688 25.922 11.109 1 97.56 148 GLU A O 1
ATOM 1225 N N . ASN A 1 149 ? 12.305 26.578 12.758 1 96.62 149 ASN A N 1
ATOM 1226 C CA . ASN A 1 149 ? 12.242 27.953 12.281 1 96.62 149 ASN A CA 1
ATOM 1227 C C . ASN A 1 149 ? 11.883 28.031 10.797 1 96.62 149 ASN A C 1
ATOM 1229 O O . ASN A 1 149 ? 12.602 28.641 10.008 1 96.62 149 ASN A O 1
ATOM 1233 N N . GLU A 1 150 ? 10.953 27.25 10.359 1 96.56 150 GLU A N 1
ATOM 1234 C CA . GLU A 1 150 ? 10.375 27.234 9.023 1 96.56 150 GLU A CA 1
ATOM 1235 C C . GLU A 1 150 ? 11.367 26.688 8 1 96.56 150 GLU A C 1
ATOM 1237 O O . GLU A 1 150 ? 11.25 26.969 6.805 1 96.56 150 GLU A O 1
ATOM 1242 N N . THR A 1 151 ? 12.297 25.922 8.523 1 97.94 151 THR A N 1
ATOM 1243 C CA . THR A 1 151 ? 13.273 25.297 7.648 1 97.94 151 THR A CA 1
ATOM 1244 C C . THR A 1 151 ? 13.469 23.828 8.016 1 97.94 151 THR A C 1
ATOM 1246 O O . THR A 1 151 ? 13.555 23.484 9.195 1 97.94 151 THR A O 1
ATOM 1249 N N . PHE A 1 152 ? 13.484 23 6.965 1 98.12 152 PHE A N 1
ATOM 1250 C CA . PHE A 1 152 ? 13.867 21.625 7.207 1 98.12 152 PHE A CA 1
ATOM 1251 C C . PHE A 1 152 ? 15.367 21.5 7.441 1 98.12 152 PHE A C 1
ATOM 1253 O O . PHE A 1 152 ? 16.172 21.891 6.586 1 98.12 152 PHE A O 1
ATOM 1260 N N . LYS A 1 153 ? 15.734 21.016 8.578 1 98.38 153 LYS A N 1
ATOM 1261 C CA . LYS A 1 153 ? 17.141 20.75 8.906 1 98.38 153 LYS A CA 1
ATOM 1262 C C . LYS A 1 153 ? 17.406 19.25 8.984 1 98.38 153 LYS A C 1
ATOM 1264 O O . LYS A 1 153 ? 16.594 18.5 9.5 1 98.38 153 LYS A O 1
ATOM 1269 N N . LEU A 1 154 ? 18.531 18.875 8.445 1 98.25 154 LEU A N 1
ATOM 1270 C CA . LEU A 1 154 ? 18.938 17.484 8.547 1 98.25 154 LEU A CA 1
ATOM 1271 C C . LEU A 1 154 ? 19.219 17.094 9.992 1 98.25 154 LEU A C 1
ATOM 1273 O O . LEU A 1 154 ? 20.219 17.531 10.57 1 98.25 154 LEU A O 1
ATOM 1277 N N . ALA A 1 155 ? 18.359 16.344 10.57 1 97.94 155 ALA A N 1
ATOM 1278 C CA . ALA A 1 155 ? 18.453 15.961 11.977 1 97.94 155 ALA A CA 1
ATOM 1279 C C . ALA A 1 155 ? 19.156 14.617 12.133 1 97.94 155 ALA A C 1
ATOM 1281 O O . ALA A 1 155 ? 19.641 14.289 13.227 1 97.94 155 ALA A O 1
ATOM 1282 N N . GLY A 1 156 ? 19.203 13.82 11.078 1 98 156 GLY A N 1
ATOM 1283 C CA . GLY A 1 156 ? 19.859 12.516 11.117 1 98 156 GLY A CA 1
ATOM 1284 C C . GLY A 1 156 ? 20.062 11.914 9.75 1 98 156 GLY A C 1
ATOM 1285 O O . GLY A 1 156 ? 19.328 12.219 8.805 1 98 156 GLY A O 1
ATOM 1286 N N . GLU A 1 157 ? 21.062 11.164 9.617 1 98.56 157 GLU A N 1
ATOM 1287 C CA . GLU A 1 157 ? 21.375 10.352 8.453 1 98.56 157 GLU A CA 1
ATOM 1288 C C . GLU A 1 157 ? 21.781 8.938 8.859 1 98.56 157 GLU A C 1
ATOM 1290 O O . GLU A 1 157 ? 22.656 8.758 9.711 1 98.56 157 GLU A O 1
ATOM 1295 N N . TYR A 1 158 ? 21.141 7.988 8.266 1 98.69 158 TYR A N 1
ATOM 1296 C CA . TYR A 1 158 ? 21.344 6.613 8.711 1 98.69 158 TYR A CA 1
ATOM 1297 C C . TYR A 1 158 ? 21.531 5.68 7.527 1 98.69 158 TYR A C 1
ATOM 1299 O O . TYR A 1 158 ? 20.953 5.895 6.457 1 98.69 158 TYR A O 1
ATOM 1307 N N . ASN A 1 159 ? 22.406 4.711 7.672 1 98.5 159 ASN A N 1
ATOM 1308 C CA . ASN A 1 159 ? 22.391 3.527 6.82 1 98.5 159 ASN A CA 1
ATOM 1309 C C . ASN A 1 159 ? 21.406 2.475 7.324 1 98.5 159 ASN A C 1
ATOM 1311 O O . ASN A 1 159 ? 21.656 1.818 8.336 1 98.5 159 ASN A O 1
ATOM 1315 N N . PHE A 1 160 ? 20.25 2.256 6.609 1 97.75 160 PHE A N 1
ATOM 1316 C CA . PHE A 1 160 ? 19.156 1.512 7.203 1 97.75 160 PHE A CA 1
ATOM 1317 C C . PHE A 1 160 ? 19.453 0.017 7.215 1 97.75 160 PHE A C 1
ATOM 1319 O O . PHE A 1 160 ? 18.734 -0.761 7.84 1 97.75 160 PHE A O 1
ATOM 1326 N N . VAL A 1 161 ? 20.562 -0.387 6.602 1 96.31 161 VAL A N 1
ATOM 1327 C CA . VAL A 1 161 ? 20.953 -1.791 6.629 1 96.31 161 VAL A CA 1
ATOM 1328 C C . VAL A 1 161 ? 21.781 -2.068 7.887 1 96.31 161 VAL A C 1
ATOM 1330 O O . VAL A 1 161 ? 21.844 -3.209 8.352 1 96.31 161 VAL A O 1
ATOM 1333 N N . LYS A 1 162 ? 22.359 -1.01 8.5 1 97.06 162 LYS A N 1
ATOM 1334 C CA . LYS A 1 162 ? 23.344 -1.201 9.57 1 97.06 162 LYS A CA 1
ATOM 1335 C C . LYS A 1 162 ? 22.891 -0.488 10.844 1 97.06 162 LYS A C 1
ATOM 1337 O O . LYS A 1 162 ? 23.375 -0.804 11.938 1 97.06 162 LYS A O 1
ATOM 1342 N N . GLU A 1 163 ? 22.047 0.472 10.656 1 98.25 163 GLU A N 1
ATOM 1343 C CA . GLU A 1 163 ? 21.75 1.354 11.789 1 98.25 163 GLU A CA 1
ATOM 1344 C C . GLU A 1 163 ? 20.25 1.414 12.07 1 98.25 163 GLU A C 1
ATOM 1346 O O . GLU A 1 163 ? 19.438 1.202 11.164 1 98.25 163 GLU A O 1
ATOM 1351 N N . ASP A 1 164 ? 19.938 1.636 13.344 1 98.5 164 ASP A N 1
ATOM 1352 C CA . ASP A 1 164 ? 18.562 2.002 13.695 1 98.5 164 ASP A CA 1
ATOM 1353 C C . ASP A 1 164 ? 18.266 3.439 13.281 1 98.5 164 ASP A C 1
ATOM 1355 O O . ASP A 1 164 ? 19.125 4.316 13.383 1 98.5 164 ASP A O 1
ATOM 1359 N N . ILE A 1 165 ? 17.094 3.682 12.828 1 98.75 165 ILE A N 1
ATOM 1360 C CA . ILE A 1 165 ? 16.625 5.012 12.438 1 98.75 165 ILE A CA 1
ATOM 1361 C C . ILE A 1 165 ? 15.867 5.648 13.602 1 98.75 165 ILE A C 1
ATOM 1363 O O . ILE A 1 165 ? 15 5.012 14.195 1 98.75 165 ILE A O 1
ATOM 1367 N N . LYS A 1 166 ? 16.125 6.867 13.875 1 98.56 166 LYS A N 1
ATOM 1368 C CA . LYS A 1 166 ? 15.516 7.559 15 1 98.56 166 LYS A CA 1
ATOM 1369 C C . LYS A 1 166 ? 14.711 8.766 14.531 1 98.56 166 LYS A C 1
ATOM 1371 O O . LYS A 1 166 ? 15.156 9.516 13.656 1 98.56 166 LYS A O 1
ATOM 1376 N N . SER A 1 167 ? 13.539 8.875 15.086 1 98.62 167 SER A N 1
ATOM 1377 C CA . SER A 1 167 ? 12.719 10.062 14.844 1 98.62 167 SER A CA 1
ATOM 1378 C C . SER A 1 167 ? 13.102 11.203 15.781 1 98.62 167 SER A C 1
ATOM 1380 O O . SER A 1 167 ? 13.445 10.969 16.938 1 98.62 167 SER A O 1
ATOM 1382 N N . ASN A 1 168 ? 13.094 12.359 15.281 1 97.81 168 ASN A N 1
ATOM 1383 C CA . ASN A 1 168 ? 13.281 13.539 16.125 1 97.81 168 ASN A CA 1
ATOM 1384 C C . ASN A 1 168 ? 11.953 14.008 16.719 1 97.81 168 ASN A C 1
ATOM 1386 O O . ASN A 1 168 ? 11.914 14.5 17.844 1 97.81 168 ASN A O 1
ATOM 1390 N N . ARG A 1 169 ? 10.891 13.898 15.961 1 97.81 169 ARG A N 1
ATOM 1391 C CA . ARG A 1 169 ? 9.555 14.344 16.359 1 97.81 169 ARG A CA 1
ATOM 1392 C C . ARG A 1 169 ? 8.992 13.461 17.469 1 97.81 169 ARG A C 1
ATOM 1394 O O . ARG A 1 169 ? 8.312 13.953 18.375 1 97.81 169 ARG A O 1
ATOM 1401 N N . PHE A 1 170 ? 9.242 12.148 17.328 1 97.81 170 PHE A N 1
ATOM 1402 C CA . PHE A 1 170 ? 8.781 11.18 18.312 1 97.81 170 PHE A CA 1
ATOM 1403 C C . PHE A 1 170 ? 9.961 10.547 19.047 1 97.81 170 PHE A C 1
ATOM 1405 O O . PHE A 1 170 ? 10.57 9.594 18.562 1 97.81 170 PHE A O 1
ATOM 1412 N N . GLU A 1 171 ? 10.352 11 20.156 1 92.75 171 GLU A N 1
ATOM 1413 C CA . GLU A 1 171 ? 11.586 10.711 20.891 1 92.75 171 GLU A CA 1
ATOM 1414 C C . GLU A 1 171 ? 11.773 9.211 21.109 1 92.75 171 GLU A C 1
ATOM 1416 O O . GLU A 1 171 ? 12.891 8.703 21.016 1 92.75 171 GLU A O 1
ATOM 1421 N N . SER A 1 172 ? 10.742 8.477 21.312 1 95.69 172 SER A N 1
ATOM 1422 C CA . SER A 1 172 ? 10.891 7.055 21.609 1 95.69 172 SER A CA 1
ATOM 1423 C C . SER A 1 172 ? 10.703 6.203 20.359 1 95.69 172 SER A C 1
ATOM 1425 O O . SER A 1 172 ? 10.742 4.973 20.422 1 95.69 172 SER A O 1
ATOM 1427 N N . LEU A 1 173 ? 10.562 6.863 19.234 1 97.81 173 LEU A N 1
ATOM 1428 C CA . LEU A 1 173 ? 10.414 6.109 18 1 97.81 173 LEU A CA 1
ATOM 1429 C C . LEU A 1 173 ? 11.773 5.781 17.391 1 97.81 173 LEU A C 1
ATOM 1431 O O . LEU A 1 173 ? 12.438 6.656 16.828 1 97.81 173 LEU A O 1
ATOM 1435 N N . VAL A 1 174 ? 12.25 4.617 17.594 1 98.44 174 VAL A N 1
ATOM 1436 C CA . VAL A 1 174 ? 13.461 4.035 17.016 1 98.44 174 VAL A CA 1
ATOM 1437 C C . VAL A 1 174 ? 13.109 2.736 16.297 1 98.44 174 VAL A C 1
ATOM 1439 O O . VAL A 1 174 ? 12.555 1.814 16.891 1 98.44 174 VAL A O 1
ATOM 1442 N N . ILE A 1 175 ? 13.43 2.709 14.992 1 98.25 175 ILE A N 1
ATOM 1443 C CA . ILE A 1 175 ? 13.031 1.506 14.273 1 98.25 175 ILE A CA 1
ATOM 1444 C C . ILE A 1 175 ? 14.242 0.902 13.57 1 98.25 175 ILE A C 1
ATOM 1446 O O . ILE A 1 175 ? 15.219 1.604 13.281 1 98.25 175 ILE A O 1
ATOM 1450 N N . ASN A 1 176 ? 14.141 -0.364 13.375 1 97.62 176 ASN A N 1
ATOM 1451 C CA . ASN A 1 176 ? 15.102 -1.16 12.617 1 97.62 176 ASN A CA 1
ATOM 1452 C C . ASN A 1 176 ? 14.453 -1.834 11.414 1 97.62 176 ASN A C 1
ATOM 1454 O O . ASN A 1 176 ? 13.398 -2.461 11.539 1 97.62 176 ASN A O 1
ATOM 1458 N N . ILE A 1 177 ? 15.078 -1.567 10.234 1 97.44 177 ILE A N 1
ATOM 1459 C CA . ILE A 1 177 ? 14.523 -2.244 9.062 1 97.44 177 ILE A CA 1
ATOM 1460 C C . ILE A 1 177 ? 15.633 -2.986 8.32 1 97.44 177 ILE A C 1
ATOM 1462 O O . ILE A 1 177 ? 15.625 -3.064 7.094 1 97.44 177 ILE A O 1
ATOM 1466 N N . ASN A 1 178 ? 16.609 -3.496 9.039 1 95.31 178 ASN A N 1
ATOM 1467 C CA . ASN A 1 178 ? 17.75 -4.191 8.445 1 95.31 178 ASN A CA 1
ATOM 1468 C C . ASN A 1 178 ? 17.344 -5.543 7.871 1 95.31 178 ASN A C 1
ATOM 1470 O O . ASN A 1 178 ? 18.109 -6.164 7.137 1 95.31 178 ASN A O 1
ATOM 1474 N N . ASP A 1 179 ? 16.172 -5.961 8.211 1 90 179 ASP A N 1
ATOM 1475 C CA . ASP A 1 179 ? 15.727 -7.281 7.777 1 90 179 ASP A CA 1
ATOM 1476 C C . ASP A 1 179 ? 15.047 -7.211 6.414 1 90 179 ASP A C 1
ATOM 1478 O O . ASP A 1 179 ? 14.609 -8.234 5.875 1 90 179 ASP A O 1
ATOM 1482 N N . VAL A 1 180 ? 15.008 -5.984 5.77 1 93 180 VAL A N 1
ATOM 1483 C CA . VAL A 1 180 ? 14.383 -5.855 4.457 1 93 180 VAL A CA 1
ATOM 1484 C C . VAL A 1 180 ? 15.156 -6.688 3.434 1 93 180 VAL A C 1
ATOM 1486 O O . VAL A 1 180 ? 16.391 -6.711 3.445 1 93 180 VAL A O 1
ATOM 1489 N N . GLU A 1 181 ? 14.453 -7.418 2.617 1 89.12 181 GLU A N 1
ATOM 1490 C CA . GLU A 1 181 ? 15.047 -8.227 1.554 1 89.12 181 GLU A CA 1
ATOM 1491 C C . GLU A 1 181 ? 14.992 -7.5 0.213 1 89.12 181 GLU A C 1
ATOM 1493 O O . GLU A 1 181 ? 13.977 -7.555 -0.485 1 89.12 181 GLU A O 1
ATOM 1498 N N . LEU A 1 182 ? 16.078 -6.914 -0.164 1 92.88 182 LEU A N 1
ATOM 1499 C CA . LEU A 1 182 ? 16.141 -6.152 -1.405 1 92.88 182 LEU A CA 1
ATOM 1500 C C . LEU A 1 182 ? 16.656 -7.02 -2.549 1 92.88 182 LEU A C 1
ATOM 1502 O O . LEU A 1 182 ? 17.422 -7.969 -2.322 1 92.88 182 LEU A O 1
ATOM 1506 N N . VAL A 1 183 ? 16.188 -6.77 -3.684 1 91.56 183 VAL A N 1
ATOM 1507 C CA . VAL A 1 183 ? 16.672 -7.473 -4.867 1 91.56 183 VAL A CA 1
ATOM 1508 C C . VAL A 1 183 ? 17.656 -6.586 -5.625 1 91.56 183 VAL A C 1
ATOM 1510 O O . VAL A 1 183 ? 17.562 -5.355 -5.586 1 91.56 183 VAL A O 1
ATOM 1513 N N . ASP A 1 184 ? 18.734 -7.254 -6.266 1 81.25 184 ASP A N 1
ATOM 1514 C CA . ASP A 1 184 ? 19.75 -6.508 -7.004 1 81.25 184 ASP A CA 1
ATOM 1515 C C . ASP A 1 184 ? 19.172 -5.926 -8.289 1 81.25 184 ASP A C 1
ATOM 1517 O O . ASP A 1 184 ? 18.438 -6.602 -9.008 1 81.25 184 ASP A O 1
ATOM 1521 N N . ASP A 1 185 ? 19.297 -4.621 -8.375 1 61.47 185 ASP A N 1
ATOM 1522 C CA . ASP A 1 185 ? 18.828 -3.895 -9.547 1 61.47 185 ASP A CA 1
ATOM 1523 C C . ASP A 1 185 ? 19.422 -4.477 -10.828 1 61.47 185 ASP A C 1
ATOM 1525 O O . ASP A 1 185 ? 18.797 -4.418 -11.891 1 61.47 185 ASP A O 1
ATOM 1529 N N . GLU A 1 186 ? 20.781 -4.863 -10.781 1 57.09 186 GLU A N 1
ATOM 1530 C CA . GLU A 1 186 ? 21.5 -5.371 -11.945 1 57.09 186 GLU A CA 1
ATOM 1531 C C . GLU A 1 186 ? 20.875 -6.652 -12.469 1 57.09 186 GLU A C 1
ATOM 1533 O O . GLU A 1 186 ? 21.188 -7.102 -13.578 1 57.09 186 GLU A O 1
ATOM 1538 N N . GLU A 1 187 ? 20.281 -7.199 -11.602 1 53.75 187 GLU A N 1
ATOM 1539 C CA . GLU A 1 187 ? 19.906 -8.516 -12.102 1 53.75 187 GLU A CA 1
ATOM 1540 C C . GLU A 1 187 ? 18.922 -8.406 -13.266 1 53.75 187 GLU A C 1
ATOM 1542 O O . GLU A 1 187 ? 18.906 -9.25 -14.156 1 53.75 187 GLU A O 1
ATOM 1547 N N . PHE A 1 188 ? 17.781 -7.598 -13.125 1 48.22 188 PHE A N 1
ATOM 1548 C CA . PHE A 1 188 ? 16.797 -7.711 -14.188 1 48.22 188 PHE A CA 1
ATOM 1549 C C . PHE A 1 188 ? 16.625 -6.383 -14.914 1 48.22 188 PHE A C 1
ATOM 1551 O O . PHE A 1 188 ? 16.812 -5.316 -14.328 1 48.22 188 PHE A O 1
ATOM 1558 N N . MET B 1 1 ? -11.719 12.977 -14.711 1 31.53 1 MET B N 1
ATOM 1559 C CA . MET B 1 1 ? -11.375 11.562 -14.688 1 31.53 1 MET B CA 1
ATOM 1560 C C . MET B 1 1 ? -10.055 11.328 -13.961 1 31.53 1 MET B C 1
ATOM 1562 O O . MET B 1 1 ? -9.359 10.352 -14.234 1 31.53 1 MET B O 1
ATOM 1566 N N . ASP B 1 2 ? -9.305 12.477 -13.32 1 43.88 2 ASP B N 1
ATOM 1567 C CA . ASP B 1 2 ? -7.984 13.055 -13.086 1 43.88 2 ASP B CA 1
ATOM 1568 C C . ASP B 1 2 ? -7.219 12.266 -12.023 1 43.88 2 ASP B C 1
ATOM 1570 O O . ASP B 1 2 ? -6.145 12.68 -11.586 1 43.88 2 ASP B O 1
ATOM 1574 N N . SER B 1 3 ? -7.863 11.391 -11.18 1 51.41 3 SER B N 1
ATOM 1575 C CA . SER B 1 3 ? -7.262 10.828 -9.977 1 51.41 3 SER B CA 1
ATOM 1576 C C . SER B 1 3 ? -6.281 9.703 -10.312 1 51.41 3 SER B C 1
ATOM 1578 O O . SER B 1 3 ? -6.301 9.18 -11.43 1 51.41 3 SER B O 1
ATOM 1580 N N . SER B 1 4 ? -5.254 9.531 -9.57 1 61.28 4 SER B N 1
ATOM 1581 C CA . SER B 1 4 ? -4.305 8.422 -9.617 1 61.28 4 SER B CA 1
ATOM 1582 C C . SER B 1 4 ? -4.992 7.121 -10.008 1 61.28 4 SER B C 1
ATOM 1584 O O . SER B 1 4 ? -6.113 6.848 -9.562 1 61.28 4 SER B O 1
ATOM 1586 N N . ILE B 1 5 ? -4.543 6.457 -11.125 1 77.38 5 ILE B N 1
ATOM 1587 C CA . ILE B 1 5 ? -5.191 5.258 -11.648 1 77.38 5 ILE B CA 1
ATOM 1588 C C . ILE B 1 5 ? -4.273 4.051 -11.453 1 77.38 5 ILE B C 1
ATOM 1590 O O . ILE B 1 5 ? -3.047 4.191 -11.453 1 77.38 5 ILE B O 1
ATOM 1594 N N . LYS B 1 6 ? -4.832 3.039 -11.039 1 84.5 6 LYS B N 1
ATOM 1595 C CA . LYS B 1 6 ? -4.215 1.716 -11.055 1 84.5 6 LYS B CA 1
ATOM 1596 C C . LYS B 1 6 ? -4.559 0.96 -12.336 1 84.5 6 LYS B C 1
ATOM 1598 O O . LYS B 1 6 ? -5.73 0.851 -12.703 1 84.5 6 LYS B O 1
ATOM 1603 N N . GLU B 1 7 ? -3.471 0.469 -13.078 1 88.56 7 GLU B N 1
ATOM 1604 C CA . GLU B 1 7 ? -3.674 -0.289 -14.312 1 88.56 7 GLU B CA 1
ATOM 1605 C C . GLU B 1 7 ? -3.344 -1.766 -14.109 1 88.56 7 GLU B C 1
ATOM 1607 O O . GLU B 1 7 ? -2.334 -2.104 -13.492 1 88.56 7 GLU B O 1
ATOM 1612 N N . GLU B 1 8 ? -4.152 -2.574 -14.586 1 92.94 8 GLU B N 1
ATOM 1613 C CA . GLU B 1 8 ? -3.965 -4.02 -14.664 1 92.94 8 GLU B CA 1
ATOM 1614 C C . GLU B 1 8 ? -4.285 -4.547 -16.062 1 92.94 8 GLU B C 1
ATOM 1616 O O . GLU B 1 8 ? -5.031 -3.914 -16.812 1 92.94 8 GLU B O 1
ATOM 1621 N N . TRP B 1 9 ? -3.707 -5.598 -16.406 1 93.69 9 TRP B N 1
ATOM 1622 C CA . TRP B 1 9 ? -3.9 -6.137 -17.75 1 93.69 9 TRP B CA 1
ATOM 1623 C C . TRP B 1 9 ? -4.359 -7.59 -17.688 1 93.69 9 TRP B C 1
ATOM 1625 O O . TRP B 1 9 ? -3.781 -8.398 -16.953 1 93.69 9 TRP B O 1
ATOM 1635 N N . ILE B 1 10 ? -5.387 -7.852 -18.344 1 94.5 10 ILE B N 1
ATOM 1636 C CA . ILE B 1 10 ? -5.891 -9.203 -18.547 1 94.5 10 ILE B CA 1
ATOM 1637 C C . ILE B 1 10 ? -6.148 -9.453 -20.031 1 94.5 10 ILE B C 1
ATOM 1639 O O . ILE B 1 10 ? -6.996 -8.789 -20.641 1 94.5 10 ILE B O 1
ATOM 1643 N N . ASP B 1 11 ? -5.441 -10.391 -20.609 1 93.94 11 ASP B N 1
ATOM 1644 C CA . ASP B 1 11 ? -5.582 -10.711 -22.031 1 93.94 11 ASP B CA 1
ATOM 1645 C C . ASP B 1 11 ? -5.453 -9.461 -22.891 1 93.94 11 ASP B C 1
ATOM 1647 O O . ASP B 1 11 ? -6.32 -9.18 -23.734 1 93.94 11 ASP B O 1
ATOM 1651 N N . LYS B 1 12 ? -4.625 -8.617 -22.672 1 93.56 12 LYS B N 1
ATOM 1652 C CA . LYS B 1 12 ? -4.23 -7.426 -23.422 1 93.56 12 LYS B CA 1
ATOM 1653 C C . LYS B 1 12 ? -5.25 -6.305 -23.25 1 93.56 12 LYS B C 1
ATOM 1655 O O . LYS B 1 12 ? -5.168 -5.277 -23.938 1 93.56 12 LYS B O 1
ATOM 1660 N N . GLU B 1 13 ? -6.16 -6.574 -22.406 1 92.75 13 GLU B N 1
ATOM 1661 C CA . GLU B 1 13 ? -7.121 -5.516 -22.094 1 92.75 13 GLU B CA 1
ATOM 1662 C C . GLU B 1 13 ? -6.785 -4.836 -20.766 1 92.75 13 GLU B C 1
ATOM 1664 O O . GLU B 1 13 ? -6.523 -5.504 -19.766 1 92.75 13 GLU B O 1
ATOM 1669 N N . VAL B 1 14 ? -6.84 -3.553 -20.781 1 90.69 14 VAL B N 1
ATOM 1670 C CA . VAL B 1 14 ? -6.438 -2.793 -19.594 1 90.69 14 VAL B CA 1
ATOM 1671 C C . VAL B 1 14 ? -7.641 -2.582 -18.688 1 90.69 14 VAL B C 1
ATOM 1673 O O . VAL B 1 14 ? -8.727 -2.227 -19.141 1 90.69 14 VAL B O 1
ATOM 1676 N N . LEU B 1 15 ? -7.523 -2.949 -17.453 1 88.44 15 LEU B N 1
ATOM 1677 C CA . LEU B 1 15 ? -8.453 -2.582 -16.391 1 88.44 15 LEU B CA 1
ATOM 1678 C C . LEU B 1 15 ? -7.922 -1.398 -15.586 1 88.44 15 LEU B C 1
ATOM 1680 O O . LEU B 1 15 ? -6.805 -1.448 -15.062 1 88.44 15 LEU B O 1
ATOM 1684 N N . MET B 1 16 ? -8.734 -0.319 -15.547 1 87 16 MET B N 1
ATOM 1685 C CA . MET B 1 16 ? -8.336 0.87 -14.797 1 87 16 MET B CA 1
ATOM 1686 C C . MET B 1 16 ? -9.234 1.083 -13.586 1 87 16 MET B C 1
ATOM 1688 O O . MET B 1 16 ? -10.445 0.861 -13.664 1 87 16 MET B O 1
ATOM 1692 N N . SER B 1 17 ? -8.633 1.355 -12.484 1 86.25 17 SER B N 1
ATOM 1693 C CA . SER B 1 17 ? -9.398 1.689 -11.289 1 86.25 17 SER B CA 1
ATOM 1694 C C . SER B 1 17 ? -8.82 2.916 -10.586 1 86.25 17 SER B C 1
ATOM 1696 O O . SER B 1 17 ? -7.621 3.182 -10.68 1 86.25 17 SER B O 1
ATOM 1698 N N . PRO B 1 18 ? -9.734 3.66 -9.961 1 84.75 18 PRO B N 1
ATOM 1699 C CA . PRO B 1 18 ? -9.219 4.801 -9.195 1 84.75 18 PRO B CA 1
ATOM 1700 C C . PRO B 1 18 ? -8.422 4.371 -7.969 1 84.75 18 PRO B C 1
ATOM 1702 O O . PRO B 1 18 ? -8.492 3.213 -7.551 1 84.75 18 PRO B O 1
ATOM 1705 N N . ARG B 1 19 ? -7.66 5.332 -7.414 1 85.06 19 ARG B N 1
ATOM 1706 C CA . ARG B 1 19 ? -6.961 5.078 -6.156 1 85.06 19 ARG B CA 1
ATOM 1707 C C . ARG B 1 19 ? -7.945 4.723 -5.047 1 85.06 19 ARG B C 1
ATOM 1709 O O . ARG B 1 19 ? -9 5.348 -4.922 1 85.06 19 ARG B O 1
ATOM 1716 N N . PRO B 1 20 ? -7.574 3.791 -4.27 1 89.44 20 PRO B N 1
ATOM 1717 C CA . PRO B 1 20 ? -8.477 3.363 -3.201 1 89.44 20 PRO B CA 1
ATOM 1718 C C . PRO B 1 20 ? -8.711 4.453 -2.158 1 89.44 20 PRO B C 1
ATOM 1720 O O . PRO B 1 20 ? -7.84 5.297 -1.933 1 89.44 20 PRO B O 1
ATOM 1723 N N . GLU B 1 21 ? -9.906 4.359 -1.568 1 91.94 21 GLU B N 1
ATOM 1724 C CA . GLU B 1 21 ? -10.281 5.281 -0.5 1 91.94 21 GLU B CA 1
ATOM 1725 C C . GLU B 1 21 ? -9.867 4.738 0.866 1 91.94 21 GLU B C 1
ATOM 1727 O O . GLU B 1 21 ? -9.289 3.654 0.961 1 91.94 21 GLU B O 1
ATOM 1732 N N . HIS B 1 22 ? -10.133 5.504 1.876 1 94.75 22 HIS B N 1
ATOM 1733 C CA . HIS B 1 22 ? -9.602 5.285 3.215 1 94.75 22 HIS B CA 1
ATOM 1734 C C . HIS B 1 22 ? -9.969 3.898 3.734 1 94.75 22 HIS B C 1
ATOM 1736 O O . HIS B 1 22 ? -9.102 3.146 4.184 1 94.75 22 HIS B O 1
ATOM 1742 N N . ASN B 1 23 ? -11.273 3.498 3.697 1 95.19 23 ASN B N 1
ATOM 1743 C CA . ASN B 1 23 ? -11.711 2.223 4.254 1 95.19 23 ASN B CA 1
ATOM 1744 C C . ASN B 1 23 ? -11.016 1.047 3.578 1 95.19 23 ASN B C 1
ATOM 1746 O O . ASN B 1 23 ? -10.641 0.078 4.242 1 95.19 23 ASN B O 1
ATOM 1750 N N . HIS B 1 24 ? -10.914 1.116 2.24 1 95.19 24 HIS B N 1
ATOM 1751 C CA . HIS B 1 24 ? -10.188 0.095 1.493 1 95.19 24 HIS B CA 1
ATOM 1752 C C . HIS B 1 24 ? -8.766 -0.051 2.006 1 95.19 24 HIS B C 1
ATOM 1754 O O . HIS B 1 24 ? -8.305 -1.163 2.283 1 95.19 24 HIS B O 1
ATOM 1760 N N . MET B 1 25 ? -8.102 1.071 2.197 1 95.75 25 MET B N 1
ATOM 1761 C CA . MET B 1 25 ? -6.703 1.07 2.613 1 95.75 25 MET B CA 1
ATOM 1762 C C . MET B 1 25 ? -6.559 0.553 4.039 1 95.75 25 MET B C 1
ATOM 1764 O O . MET B 1 25 ? -5.621 -0.185 4.348 1 95.75 25 MET B O 1
ATOM 1768 N N . GLU B 1 26 ? -7.5 0.926 4.871 1 95.56 26 GLU B N 1
ATOM 1769 C CA . GLU B 1 26 ? -7.484 0.469 6.258 1 95.56 26 GLU B CA 1
ATOM 1770 C C . GLU B 1 26 ? -7.582 -1.052 6.34 1 95.56 26 GLU B C 1
ATOM 1772 O O . GLU B 1 26 ? -6.848 -1.686 7.098 1 95.56 26 GLU B O 1
ATOM 1777 N N . ILE B 1 27 ? -8.453 -1.581 5.562 1 97.25 27 ILE B N 1
ATOM 1778 C CA . ILE B 1 27 ? -8.656 -3.025 5.551 1 97.25 27 ILE B CA 1
ATOM 1779 C C . ILE B 1 27 ? -7.426 -3.711 4.957 1 97.25 27 ILE B C 1
ATOM 1781 O O . ILE B 1 27 ? -6.93 -4.699 5.508 1 97.25 27 ILE B O 1
ATOM 1785 N N . GLN B 1 28 ? -6.945 -3.201 3.852 1 97.12 28 GLN B N 1
ATOM 1786 C CA . GLN B 1 28 ? -5.785 -3.76 3.162 1 97.12 28 GLN B CA 1
ATOM 1787 C C . GLN B 1 28 ? -4.586 -3.867 4.098 1 97.12 28 GLN B C 1
ATOM 1789 O O . GLN B 1 28 ? -3.971 -4.93 4.207 1 97.12 28 GLN B O 1
ATOM 1794 N N . TYR B 1 29 ? -4.301 -2.822 4.801 1 95.94 29 TYR B N 1
ATOM 1795 C CA . TYR B 1 29 ? -3.107 -2.818 5.637 1 95.94 29 TYR B CA 1
ATOM 1796 C C . TYR B 1 29 ? -3.32 -3.65 6.895 1 95.94 29 TYR B C 1
ATOM 1798 O O . TYR B 1 29 ? -2.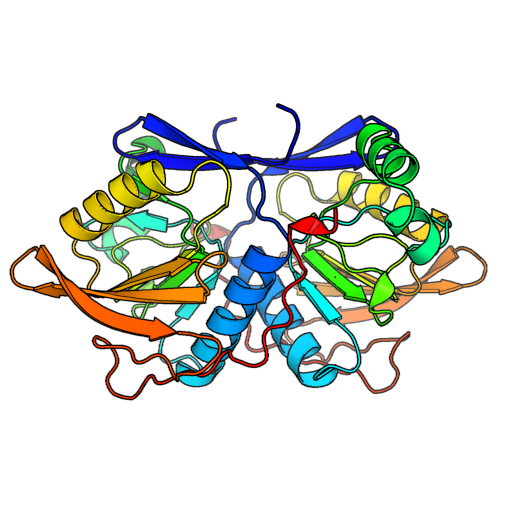387 -4.277 7.398 1 95.94 29 TYR B O 1
ATOM 1806 N N . SER B 1 30 ? -4.555 -3.643 7.387 1 96.81 30 SER B N 1
ATOM 1807 C CA . SER B 1 30 ? -4.836 -4.473 8.555 1 96.81 30 SER B CA 1
ATOM 1808 C C . SER B 1 30 ? -4.613 -5.949 8.25 1 96.81 30 SER B C 1
ATOM 1810 O O . SER B 1 30 ? -3.91 -6.641 8.992 1 96.81 30 SER B O 1
ATOM 1812 N N . ILE B 1 31 ? -5.199 -6.395 7.145 1 98.38 31 ILE B N 1
ATOM 1813 C CA . ILE B 1 31 ? -5.012 -7.781 6.738 1 98.38 31 ILE B CA 1
ATOM 1814 C C . ILE B 1 31 ? -3.535 -8.039 6.453 1 98.38 31 ILE B C 1
ATOM 1816 O O . ILE B 1 31 ? -2.971 -9.039 6.914 1 98.38 31 ILE B O 1
ATOM 1820 N N . GLY B 1 32 ? -2.893 -7.148 5.656 1 97.75 32 GLY B N 1
ATOM 1821 C CA . GLY B 1 32 ? -1.485 -7.289 5.316 1 97.75 32 GLY B CA 1
ATOM 1822 C C . GLY B 1 32 ? -0.592 -7.434 6.535 1 97.75 32 GLY B C 1
ATOM 1823 O O . GLY B 1 32 ? 0.312 -8.273 6.551 1 97.75 32 GLY B O 1
ATOM 1824 N N . PHE B 1 33 ? -0.836 -6.609 7.547 1 95.5 33 PHE B N 1
ATOM 1825 C CA . PHE B 1 33 ? -0.048 -6.641 8.773 1 95.5 33 PHE B CA 1
ATOM 1826 C C . PHE B 1 33 ? -0.211 -7.973 9.492 1 95.5 33 PHE B C 1
ATOM 1828 O O . PHE B 1 33 ? 0.771 -8.57 9.938 1 95.5 33 PHE B O 1
ATOM 1835 N N . LYS B 1 34 ? -1.425 -8.461 9.594 1 97.38 34 LYS B N 1
ATOM 1836 C CA . LYS B 1 34 ? -1.684 -9.742 10.227 1 97.38 34 LYS B CA 1
ATOM 1837 C C . LYS B 1 34 ? -1.001 -10.883 9.477 1 97.38 34 LYS B C 1
ATOM 1839 O O . LYS B 1 34 ? -0.449 -11.797 10.086 1 97.38 34 LYS B O 1
ATOM 1844 N N . PHE B 1 35 ? -1.074 -10.812 8.125 1 98.06 35 PHE B N 1
ATOM 1845 C CA . PHE B 1 35 ? -0.392 -11.805 7.301 1 98.06 35 PHE B CA 1
ATOM 1846 C C . PHE B 1 35 ? 1.111 -11.766 7.547 1 98.06 35 PHE B C 1
ATOM 1848 O O . PHE B 1 35 ? 1.744 -12.812 7.703 1 98.06 35 PHE B O 1
ATOM 1855 N N . LYS B 1 36 ? 1.672 -10.555 7.574 1 95.88 36 LYS B N 1
ATOM 1856 C CA . LYS B 1 36 ? 3.113 -10.422 7.773 1 95.88 36 LYS B CA 1
ATOM 1857 C C . LYS B 1 36 ? 3.535 -10.992 9.125 1 95.88 36 LYS B C 1
ATOM 1859 O O . LYS B 1 36 ? 4.578 -11.641 9.234 1 95.88 36 LYS B O 1
ATOM 1864 N N . GLU B 1 37 ? 2.773 -10.727 10.133 1 94.94 37 GLU B N 1
ATOM 1865 C CA . GLU B 1 37 ? 3.049 -11.281 11.453 1 94.94 37 GLU B CA 1
ATOM 1866 C C . GLU B 1 37 ? 3.006 -12.812 11.43 1 94.94 37 GLU B C 1
ATOM 1868 O O . GLU B 1 37 ? 3.881 -13.469 11.992 1 94.94 37 GLU B O 1
ATOM 1873 N N . TYR B 1 38 ? 2.049 -13.336 10.789 1 96.81 38 TYR B N 1
ATOM 1874 C CA . TYR B 1 38 ? 1.851 -14.781 10.75 1 96.81 38 TYR B CA 1
ATOM 1875 C C . TYR B 1 38 ? 2.969 -15.469 9.969 1 96.81 38 TYR B C 1
ATOM 1877 O O . TYR B 1 38 ? 3.553 -16.453 10.438 1 96.81 38 TYR B O 1
ATOM 1885 N N . PHE B 1 39 ? 3.244 -14.984 8.766 1 96.38 39 PHE B N 1
ATOM 1886 C CA . PHE B 1 39 ? 4.16 -15.68 7.871 1 96.38 39 PHE B CA 1
ATOM 1887 C C . PHE B 1 39 ? 5.609 -15.43 8.273 1 96.38 39 PHE B C 1
ATOM 1889 O O . PHE B 1 39 ? 6.477 -16.266 8.039 1 96.38 39 PHE B O 1
ATOM 1896 N N . ASP B 1 40 ? 5.879 -14.352 9.039 1 84.56 40 ASP B N 1
ATOM 1897 C CA . ASP B 1 40 ? 7.168 -14.023 9.641 1 84.56 40 ASP B CA 1
ATOM 1898 C C . ASP B 1 40 ? 8.32 -14.562 8.797 1 84.56 40 ASP B C 1
ATOM 1900 O O . ASP B 1 40 ? 9.148 -15.336 9.289 1 84.56 40 ASP B O 1
ATOM 1904 N N . LYS B 1 41 ? 8.5 -14.484 7.465 1 82.81 41 LYS B N 1
ATOM 1905 C CA . LYS B 1 41 ? 9.609 -14.781 6.562 1 82.81 41 LYS B CA 1
ATOM 1906 C C . LYS B 1 41 ? 9.422 -16.141 5.895 1 82.81 41 LYS B C 1
ATOM 1908 O O . LYS B 1 41 ? 10.164 -16.5 4.977 1 82.81 41 LYS B O 1
ATOM 1913 N N . SER B 1 42 ? 8.398 -16.984 6.434 1 93.69 42 SER B N 1
ATOM 1914 C CA . SER B 1 42 ? 8.133 -18.25 5.77 1 93.69 42 SER B CA 1
ATOM 1915 C C . SER B 1 42 ? 7.566 -18.031 4.371 1 93.69 42 SER B C 1
ATOM 1917 O O . SER B 1 42 ? 7.836 -18.812 3.457 1 93.69 42 SER B O 1
ATOM 1919 N N . CYS B 1 43 ? 6.781 -17.016 4.234 1 97.19 43 CYS B N 1
ATOM 1920 C CA . CYS B 1 43 ? 6.258 -16.547 2.953 1 97.19 43 CYS B CA 1
ATOM 1921 C C . CYS B 1 43 ? 6.312 -15.031 2.855 1 97.19 43 CYS B C 1
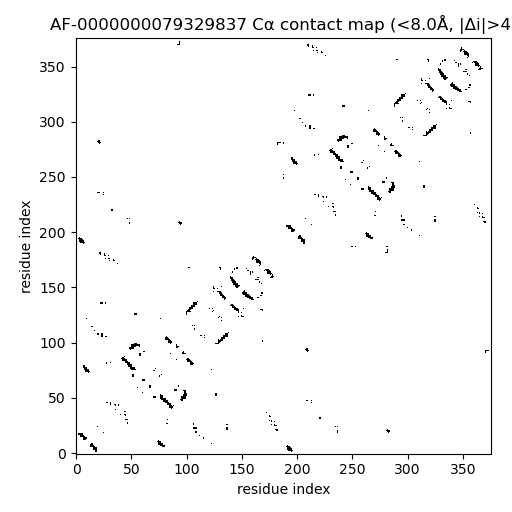ATOM 1923 O O . CYS B 1 43 ? 6.336 -14.344 3.877 1 97.19 43 CYS B O 1
ATOM 1925 N N . LYS B 1 44 ? 6.395 -14.633 1.688 1 96.31 44 LYS B N 1
ATOM 1926 C CA . LYS B 1 44 ? 6.363 -13.195 1.438 1 96.31 44 LYS B CA 1
ATOM 1927 C C . LYS B 1 44 ? 4.93 -12.695 1.268 1 96.31 44 LYS B C 1
ATOM 1929 O O . LYS B 1 44 ? 4.129 -13.32 0.567 1 96.31 44 LYS B O 1
ATOM 1934 N N . VAL B 1 45 ? 4.633 -11.617 2.008 1 97.5 45 VAL B N 1
ATOM 1935 C CA . VAL B 1 45 ? 3.357 -10.93 1.85 1 97.5 45 VAL B CA 1
ATOM 1936 C C . VAL B 1 45 ? 3.549 -9.672 1.002 1 97.5 45 VAL B C 1
ATOM 1938 O O . VAL B 1 45 ? 4.297 -8.773 1.381 1 97.5 45 VAL B O 1
ATOM 1941 N N . ALA B 1 46 ? 2.953 -9.633 -0.185 1 97 46 ALA B N 1
ATOM 1942 C CA . ALA B 1 46 ? 3.01 -8.484 -1.093 1 97 46 ALA B CA 1
ATOM 1943 C C . ALA B 1 46 ? 1.733 -7.656 -1.008 1 97 46 ALA B C 1
ATOM 1945 O O . ALA B 1 46 ? 0.627 -8.195 -1.075 1 97 46 ALA B O 1
ATOM 1946 N N . ILE B 1 47 ? 1.895 -6.375 -0.778 1 97 47 ILE B N 1
ATOM 1947 C CA . ILE B 1 47 ? 0.761 -5.457 -0.732 1 97 47 ILE B CA 1
ATOM 1948 C C . ILE B 1 47 ? 0.837 -4.484 -1.906 1 97 47 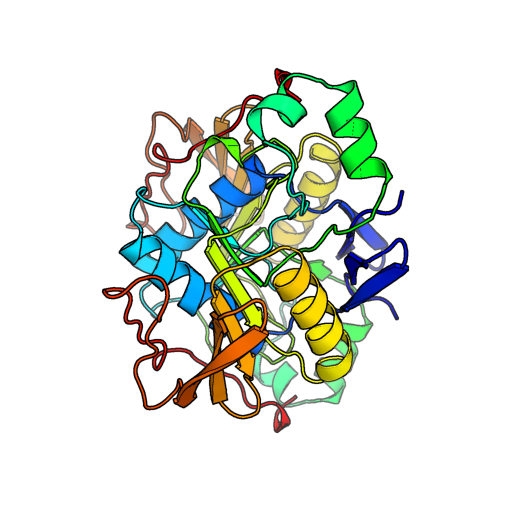ILE B C 1
ATOM 1950 O O . ILE B 1 47 ? 1.791 -3.711 -2.018 1 97 47 ILE B O 1
ATOM 1954 N N . GLU B 1 48 ? -0.126 -4.559 -2.766 1 94.62 48 GLU B N 1
ATOM 1955 C CA . GLU B 1 48 ? -0.23 -3.666 -3.914 1 94.62 48 GLU B CA 1
ATOM 1956 C C . GLU B 1 48 ? 1.006 -3.762 -4.805 1 94.62 48 GLU B C 1
ATOM 1958 O O . GLU B 1 48 ? 1.49 -2.75 -5.312 1 94.62 48 GLU B O 1
ATOM 1963 N N . GLU B 1 49 ? 1.559 -4.926 -4.934 1 95.75 49 GLU B N 1
ATOM 1964 C CA . GLU B 1 49 ? 2.721 -5.125 -5.797 1 95.75 49 GLU B CA 1
ATOM 1965 C C . GLU B 1 49 ? 2.326 -5.805 -7.102 1 95.75 49 GLU B C 1
ATOM 1967 O O . GLU B 1 49 ? 1.415 -6.637 -7.129 1 95.75 49 GLU B O 1
ATOM 1972 N N . SER B 1 50 ? 3.092 -5.484 -8.141 1 96 50 SER B N 1
ATOM 1973 C CA . SER B 1 50 ? 2.795 -6.039 -9.453 1 96 50 SER B CA 1
ATOM 1974 C C . SER B 1 50 ? 2.992 -7.551 -9.469 1 96 50 SER B C 1
ATOM 1976 O O . SER B 1 50 ? 3.979 -8.062 -8.938 1 96 50 SER B O 1
ATOM 1978 N N . LEU B 1 51 ? 2.059 -8.195 -10.039 1 97.94 51 LEU B N 1
ATOM 1979 C CA . LEU B 1 51 ? 2.076 -9.641 -10.242 1 97.94 51 LEU B CA 1
ATOM 1980 C C . LEU B 1 51 ? 1.996 -9.984 -11.727 1 97.94 51 LEU B C 1
ATOM 1982 O O . LEU B 1 51 ? 1.06 -9.57 -12.414 1 97.94 51 LEU B O 1
ATOM 1986 N N . PHE B 1 52 ? 2.961 -10.648 -12.211 1 97.56 52 PHE B N 1
ATOM 1987 C CA . PHE B 1 52 ? 2.957 -11.219 -13.555 1 97.56 52 PHE B CA 1
ATOM 1988 C C . PHE B 1 52 ? 2.662 -12.711 -13.5 1 97.56 52 PHE B C 1
ATOM 1990 O O . PHE B 1 52 ? 3.561 -13.523 -13.258 1 97.56 52 PHE B O 1
ATOM 1997 N N . LEU B 1 53 ? 1.413 -13.086 -13.773 1 98.44 53 LEU B N 1
ATOM 1998 C CA . LEU B 1 53 ? 0.984 -14.477 -13.688 1 98.44 53 LEU B CA 1
ATOM 1999 C C . LEU B 1 53 ? 1.566 -15.305 -14.828 1 98.44 53 LEU B C 1
ATOM 2001 O O . LEU B 1 53 ? 1.495 -14.898 -15.992 1 98.44 53 LEU B O 1
ATOM 2005 N N . THR B 1 54 ? 2.102 -16.406 -14.539 1 98 54 THR B N 1
ATOM 2006 C CA . THR B 1 54 ? 2.625 -17.344 -15.531 1 98 54 THR B CA 1
ATOM 2007 C C . THR B 1 54 ? 2.721 -18.75 -14.953 1 98 54 THR B C 1
ATOM 2009 O O . THR B 1 54 ? 2.949 -18.922 -13.75 1 98 54 THR B O 1
ATOM 2012 N N . LYS B 1 55 ? 2.529 -19.766 -15.734 1 97.25 55 LYS B N 1
ATOM 2013 C CA . LYS B 1 55 ? 2.701 -21.156 -15.336 1 97.25 55 LYS B CA 1
ATOM 2014 C C . LYS B 1 55 ? 4.145 -21.609 -15.547 1 97.25 55 LYS B C 1
ATOM 2016 O O . LYS B 1 55 ? 4.531 -22.688 -15.086 1 97.25 55 LYS B O 1
ATOM 2021 N N . ASP B 1 56 ? 4.902 -20.75 -16.234 1 96.5 56 ASP B N 1
ATOM 2022 C CA . ASP B 1 56 ? 6.312 -21.062 -16.469 1 96.5 56 ASP B CA 1
ATOM 2023 C C . ASP B 1 56 ? 7.117 -20.922 -15.172 1 96.5 56 ASP B C 1
ATOM 2025 O O . ASP B 1 56 ? 6.727 -20.188 -14.273 1 96.5 56 ASP B O 1
ATOM 2029 N N . ASN B 1 57 ? 8.18 -21.625 -15.102 1 96.56 57 ASN B N 1
ATOM 2030 C CA . ASN B 1 57 ? 9.07 -21.594 -13.945 1 96.56 57 ASN B CA 1
ATOM 2031 C C . ASN B 1 57 ? 9.727 -20.234 -13.797 1 96.56 57 ASN B C 1
ATOM 2033 O O . ASN B 1 57 ? 10.477 -19.797 -14.672 1 96.56 57 ASN B O 1
ATOM 2037 N N . PRO B 1 58 ? 9.516 -19.578 -12.672 1 96 58 PRO B N 1
ATOM 2038 C CA . PRO B 1 58 ? 10.102 -18.25 -12.469 1 96 58 PRO B CA 1
ATOM 2039 C C . PRO B 1 58 ? 11.617 -18.25 -12.609 1 96 58 PRO B C 1
ATOM 2041 O O . PRO B 1 58 ? 12.195 -17.281 -13.117 1 96 58 PRO B O 1
ATOM 2044 N N . ILE B 1 59 ? 12.258 -19.312 -12.195 1 95.12 59 ILE B N 1
ATOM 2045 C CA . ILE B 1 59 ? 13.711 -19.406 -12.289 1 95.12 59 ILE B CA 1
ATOM 2046 C C . ILE B 1 59 ? 14.148 -19.312 -13.742 1 95.12 59 ILE B C 1
ATOM 2048 O O . ILE B 1 59 ? 15.086 -18.562 -14.07 1 95.12 59 ILE B O 1
ATOM 2052 N N . GLU B 1 60 ? 13.477 -19.984 -14.57 1 95.19 60 GLU B N 1
ATOM 2053 C CA . GLU B 1 60 ? 13.805 -20 -15.992 1 95.19 60 GLU B CA 1
ATOM 2054 C C . GLU B 1 60 ? 13.539 -18.641 -16.625 1 95.19 60 GLU B C 1
ATOM 2056 O O . GLU B 1 60 ? 14.312 -18.172 -17.469 1 95.19 60 GLU B O 1
ATOM 2061 N N . ILE B 1 61 ? 12.477 -18.031 -16.25 1 95 61 ILE B N 1
ATOM 2062 C CA . ILE B 1 61 ? 12.117 -16.734 -16.797 1 95 61 ILE B CA 1
ATOM 2063 C C . ILE B 1 61 ? 13.172 -15.703 -16.406 1 95 61 ILE B C 1
ATOM 2065 O O . ILE B 1 61 ? 13.648 -14.938 -17.266 1 95 61 ILE B O 1
ATOM 2069 N N . LYS B 1 62 ? 13.57 -15.734 -15.164 1 92.06 62 LYS B N 1
ATOM 2070 C CA . LYS B 1 62 ? 14.5 -14.734 -14.641 1 92.06 62 LYS B CA 1
ATOM 2071 C C . LYS B 1 62 ? 15.891 -14.898 -15.242 1 92.06 62 LYS B C 1
ATOM 2073 O O . LYS B 1 62 ? 16.641 -13.93 -15.367 1 92.06 62 LYS B O 1
ATOM 2078 N N . LYS B 1 63 ? 16.234 -16.062 -15.625 1 92.75 63 LYS B N 1
ATOM 2079 C CA . LYS B 1 63 ? 17.547 -16.359 -16.188 1 92.75 63 LYS B CA 1
ATOM 2080 C C . LYS B 1 63 ? 17.641 -15.898 -17.641 1 92.75 63 LYS B C 1
ATOM 2082 O O . LYS B 1 63 ? 18.734 -15.789 -18.203 1 92.75 63 LYS B O 1
ATOM 2087 N N . ASP B 1 64 ? 16.547 -15.703 -18.203 1 92.94 64 ASP B N 1
ATOM 2088 C CA . ASP B 1 64 ? 16.484 -15.32 -19.609 1 92.94 64 ASP B CA 1
ATOM 2089 C C . ASP B 1 64 ? 15.82 -13.953 -19.781 1 92.94 64 ASP B C 1
ATOM 2091 O O . ASP B 1 64 ? 14.594 -13.852 -19.781 1 92.94 64 ASP B O 1
ATOM 2095 N N . LEU B 1 65 ? 16.641 -12.953 -19.984 1 89.75 65 LEU B N 1
ATOM 2096 C CA . LEU B 1 65 ? 16.156 -11.578 -20.078 1 89.75 65 LEU B CA 1
ATOM 2097 C C . LEU B 1 65 ? 15.141 -11.445 -21.203 1 89.75 65 LEU B C 1
ATOM 2099 O O . LEU B 1 65 ? 14.203 -10.648 -21.109 1 89.75 65 LEU B O 1
ATOM 2103 N N . LEU B 1 66 ? 15.367 -12.141 -22.266 1 93.12 66 LEU B N 1
ATOM 2104 C CA . LEU B 1 66 ? 14.438 -12.109 -23.375 1 93.12 66 LEU B CA 1
ATOM 2105 C C . LEU B 1 66 ? 13.078 -12.672 -22.969 1 93.12 66 LEU B C 1
ATOM 2107 O O . LEU B 1 66 ? 12.039 -12.109 -23.328 1 93.12 66 LEU B O 1
ATOM 2111 N N . LYS B 1 67 ? 13.086 -13.758 -22.25 1 92.75 67 LYS B N 1
ATOM 2112 C CA . LYS B 1 67 ? 11.844 -14.344 -21.75 1 92.75 67 LYS B CA 1
ATOM 2113 C C . LYS B 1 67 ? 11.125 -13.391 -20.812 1 92.75 67 LYS B C 1
ATOM 2115 O O . LYS B 1 67 ? 9.898 -13.273 -20.859 1 92.75 67 LYS B O 1
ATOM 2120 N N . LEU B 1 68 ? 11.914 -12.797 -19.984 1 93.69 68 LEU B N 1
ATOM 2121 C CA . LEU B 1 68 ? 11.352 -11.844 -19.047 1 93.69 68 LEU B CA 1
ATOM 2122 C C . LEU B 1 68 ? 10.695 -10.672 -19.766 1 93.69 68 LEU B C 1
ATOM 2124 O O . LEU B 1 68 ? 9.57 -10.289 -19.453 1 93.69 68 LEU B O 1
ATOM 2128 N N . LYS B 1 69 ? 11.383 -10.141 -20.688 1 92.81 69 LYS B N 1
ATOM 2129 C CA . LYS B 1 69 ? 10.844 -9.031 -21.484 1 92.81 69 LYS B CA 1
ATOM 2130 C C . LYS B 1 69 ? 9.57 -9.445 -22.219 1 92.81 69 LYS B C 1
ATOM 2132 O O . LYS B 1 69 ? 8.625 -8.664 -22.297 1 92.81 69 LYS B O 1
ATOM 2137 N N . GLU B 1 70 ? 9.609 -10.586 -22.734 1 93.62 70 GLU B N 1
ATOM 2138 C CA . GLU B 1 70 ? 8.453 -11.117 -23.438 1 93.62 70 GLU B CA 1
ATOM 2139 C C . GLU B 1 70 ? 7.246 -11.242 -22.516 1 93.62 70 GLU B C 1
ATOM 2141 O O . GLU B 1 70 ? 6.129 -10.883 -22.875 1 93.62 70 GLU B O 1
ATOM 2146 N N . LEU B 1 71 ? 7.445 -11.766 -21.344 1 93.5 71 LEU B N 1
ATOM 2147 C CA . LEU B 1 71 ? 6.367 -11.93 -20.375 1 93.5 71 LEU B CA 1
ATOM 2148 C C . LEU B 1 71 ? 5.742 -10.578 -20.031 1 93.5 71 LEU B C 1
ATOM 2150 O O . LEU B 1 71 ? 4.516 -10.438 -20.031 1 93.5 71 LEU B O 1
ATOM 2154 N N . ILE B 1 72 ? 6.578 -9.617 -19.828 1 91.94 72 ILE B N 1
ATOM 2155 C CA . ILE B 1 72 ? 6.133 -8.297 -19.406 1 91.94 72 ILE B CA 1
ATOM 2156 C C . ILE B 1 72 ? 5.406 -7.605 -20.562 1 91.94 72 ILE B C 1
ATOM 2158 O O . ILE B 1 72 ? 4.34 -7.012 -20.375 1 91.94 72 ILE B O 1
ATOM 2162 N N . SER B 1 73 ? 5.922 -7.777 -21.75 1 93.06 73 SER B N 1
ATOM 2163 C CA . SER B 1 73 ? 5.383 -7.074 -22.906 1 93.06 73 SER B CA 1
ATOM 2164 C C . SER B 1 73 ? 4.094 -7.723 -23.406 1 93.06 73 SER B C 1
ATOM 2166 O O . SER B 1 73 ? 3.289 -7.082 -24.078 1 93.06 73 SER B O 1
ATOM 2168 N N . ALA B 1 74 ? 3.895 -8.938 -23.094 1 93.94 74 ALA B N 1
ATOM 2169 C CA . ALA B 1 74 ? 2.75 -9.688 -23.594 1 93.94 74 ALA B CA 1
ATOM 2170 C C . ALA B 1 74 ? 1.445 -9.172 -23 1 93.94 74 ALA B C 1
ATOM 2172 O O . ALA B 1 74 ? 0.381 -9.305 -23.609 1 93.94 74 ALA B O 1
ATOM 2173 N N . LYS B 1 75 ? 1.526 -8.68 -21.766 1 94.31 75 LYS B N 1
ATOM 2174 C CA . LYS B 1 75 ? 0.375 -8.102 -21.078 1 94.31 75 LYS B CA 1
ATOM 2175 C C . LYS B 1 75 ? -0.781 -9.102 -21.016 1 94.31 75 LYS B C 1
ATOM 2177 O O . LYS B 1 75 ? -1.94 -8.727 -21.203 1 94.31 75 LYS B O 1
ATOM 2182 N N . LYS B 1 76 ? -0.424 -10.344 -20.812 1 94 76 LYS B N 1
ATOM 2183 C CA . LYS B 1 76 ? -1.452 -11.383 -20.734 1 94 76 LYS B CA 1
ATOM 2184 C C . LYS B 1 76 ? -2.143 -11.383 -19.375 1 94 76 LYS B C 1
ATOM 2186 O O . LYS B 1 76 ? -3.352 -11.602 -19.281 1 94 76 LYS B O 1
ATOM 2191 N N . ALA B 1 77 ? -1.388 -11.289 -18.344 1 95.31 77 ALA B N 1
ATOM 2192 C CA . ALA B 1 77 ? -1.91 -11.273 -16.984 1 95.31 77 ALA B CA 1
ATOM 2193 C C . ALA B 1 77 ? -0.977 -10.508 -16.047 1 95.31 77 ALA B C 1
ATOM 2195 O O . ALA B 1 77 ? -0.117 -11.109 -15.398 1 95.31 77 ALA B O 1
ATOM 2196 N N . GLU B 1 78 ? -1.057 -9.25 -16.062 1 96.12 78 GLU B N 1
ATOM 2197 C CA . GLU B 1 78 ? -0.366 -8.328 -15.164 1 96.12 78 GLU B CA 1
ATOM 2198 C C . GLU B 1 78 ? -1.342 -7.664 -14.195 1 96.12 78 GLU B C 1
ATOM 2200 O O . GLU B 1 78 ? -2.094 -6.766 -14.586 1 96.12 78 GLU B O 1
ATOM 2205 N N . LEU B 1 79 ? -1.319 -8.102 -12.984 1 96.5 79 LEU B N 1
ATOM 2206 C CA . LEU B 1 79 ? -2.277 -7.664 -11.977 1 96.5 79 LEU B CA 1
ATOM 2207 C C . LEU B 1 79 ? -1.57 -6.969 -10.82 1 96.5 79 LEU B C 1
ATOM 2209 O O . LEU B 1 79 ? -0.344 -7.035 -10.711 1 96.5 79 LEU B O 1
ATOM 2213 N N . VAL B 1 80 ? -2.291 -6.254 -10.016 1 95.44 80 VAL B N 1
ATOM 2214 C CA . VAL B 1 80 ? -1.812 -5.621 -8.789 1 95.44 80 VAL B CA 1
ATOM 2215 C C . VAL B 1 80 ? -2.779 -5.91 -7.645 1 95.44 80 VAL B C 1
ATOM 2217 O O . VAL B 1 80 ? -3.572 -5.051 -7.262 1 95.44 80 VAL B O 1
ATOM 2220 N N . PRO B 1 81 ? -2.697 -7.16 -7.145 1 96.81 81 PRO B N 1
ATOM 2221 C CA . PRO B 1 81 ? -3.623 -7.508 -6.066 1 96.81 81 PRO B CA 1
ATOM 2222 C C . PRO B 1 81 ? -3.428 -6.645 -4.82 1 96.81 81 PRO B C 1
ATOM 2224 O O . PRO B 1 81 ? -2.32 -6.16 -4.566 1 96.81 81 PRO B O 1
ATOM 2227 N N . ASP B 1 82 ? -4.504 -6.5 -4.074 1 96.62 82 ASP B N 1
ATOM 2228 C CA . ASP B 1 82 ? -4.383 -5.789 -2.805 1 96.62 82 ASP B CA 1
ATOM 2229 C C . ASP B 1 82 ? -3.385 -6.484 -1.881 1 96.62 82 ASP B C 1
ATOM 2231 O O . ASP B 1 82 ? -2.564 -5.828 -1.237 1 96.62 82 ASP B O 1
ATOM 2235 N N . ILE B 1 83 ? -3.482 -7.758 -1.778 1 98.38 83 ILE B N 1
ATOM 2236 C CA . ILE B 1 83 ? -2.525 -8.562 -1.026 1 98.38 83 ILE B CA 1
ATOM 2237 C C . ILE B 1 83 ? -2.285 -9.883 -1.747 1 98.38 83 ILE B C 1
ATOM 2239 O O . ILE B 1 83 ? -3.215 -10.477 -2.305 1 98.38 83 ILE B O 1
ATOM 2243 N N . ALA B 1 84 ? -1.081 -10.367 -1.75 1 98.62 84 ALA B N 1
ATOM 2244 C CA . ALA B 1 84 ? -0.747 -11.695 -2.258 1 98.62 84 ALA B CA 1
ATOM 2245 C C . ALA B 1 84 ? 0.342 -12.352 -1.411 1 98.62 84 ALA B C 1
ATOM 2247 O O . ALA B 1 84 ? 1.198 -11.656 -0.851 1 98.62 84 ALA B O 1
ATOM 2248 N N . VAL B 1 85 ? 0.291 -13.656 -1.302 1 98.69 85 VAL B N 1
ATOM 2249 C CA . VAL B 1 85 ? 1.254 -14.414 -0.511 1 98.69 85 VAL B CA 1
ATOM 2250 C C . VAL B 1 85 ? 2.064 -15.328 -1.425 1 98.69 85 VAL B C 1
ATOM 2252 O O . VAL B 1 85 ? 1.497 -16.109 -2.197 1 98.69 85 VAL B O 1
ATOM 2255 N N . TYR B 1 86 ? 3.33 -15.195 -1.34 1 97.81 86 TYR B N 1
ATOM 2256 C CA . TYR B 1 86 ? 4.277 -15.984 -2.121 1 97.81 86 TYR B CA 1
ATOM 2257 C C . TYR B 1 86 ? 5.215 -16.766 -1.213 1 97.81 86 TYR B C 1
ATOM 2259 O O . TYR B 1 86 ? 5.91 -16.188 -0.378 1 97.81 86 TYR B O 1
ATOM 2267 N N . CYS B 1 87 ? 5.332 -18.109 -1.421 1 97.31 87 CYS B N 1
ATOM 2268 C CA . CYS B 1 87 ? 6.156 -18.922 -0.529 1 97.31 87 CYS B CA 1
ATOM 2269 C C . CYS B 1 87 ? 7.422 -19.391 -1.233 1 97.31 87 CYS B C 1
ATOM 2271 O O . CYS B 1 87 ? 8.227 -20.109 -0.65 1 97.31 87 CYS B O 1
ATOM 2273 N N . ASP B 1 88 ? 7.586 -19 -2.455 1 96.62 88 ASP B N 1
ATOM 2274 C CA . ASP B 1 88 ? 8.789 -19.281 -3.232 1 96.62 88 ASP B CA 1
ATOM 2275 C C . ASP B 1 88 ? 9.562 -17.984 -3.514 1 96.62 88 ASP B C 1
ATOM 2277 O O . ASP B 1 88 ? 9.109 -17.141 -4.277 1 96.62 88 ASP B O 1
ATOM 2281 N N . LYS B 1 89 ? 10.75 -17.906 -3.023 1 93.19 89 LYS B N 1
ATOM 2282 C CA . LYS B 1 89 ? 11.562 -16.703 -3.139 1 93.19 89 LYS B CA 1
ATOM 2283 C C . LYS B 1 89 ? 11.93 -16.422 -4.594 1 93.19 89 LYS B C 1
ATOM 2285 O O . LYS B 1 89 ? 12.25 -15.281 -4.949 1 93.19 89 LYS B O 1
ATOM 2290 N N . GLU B 1 90 ? 11.891 -17.453 -5.391 1 95.12 90 GLU B N 1
ATOM 2291 C CA . GLU B 1 90 ? 12.266 -17.297 -6.793 1 95.12 90 GLU B CA 1
ATOM 2292 C C . GLU B 1 90 ? 11.211 -16.516 -7.562 1 95.12 90 GLU B C 1
ATOM 2294 O O . GLU B 1 90 ? 11.453 -16.094 -8.703 1 95.12 90 GLU B O 1
ATOM 2299 N N . GLN B 1 91 ? 10.125 -16.266 -6.898 1 96.94 91 GLN B N 1
ATOM 2300 C CA . GLN B 1 91 ? 9.062 -15.523 -7.574 1 96.94 91 GLN B CA 1
ATOM 2301 C C . GLN B 1 91 ? 9.32 -14.023 -7.523 1 96.94 91 GLN B C 1
ATOM 2303 O O . GLN B 1 91 ? 8.68 -13.258 -8.25 1 96.94 91 GLN B O 1
ATOM 2308 N N . VAL B 1 92 ? 10.188 -13.578 -6.703 1 96.19 92 VAL B N 1
ATOM 2309 C CA . VAL B 1 92 ? 10.461 -12.156 -6.52 1 96.19 92 VAL B CA 1
ATOM 2310 C C . VAL B 1 92 ? 11.398 -11.664 -7.621 1 96.19 92 VAL B C 1
ATOM 2312 O O . VAL B 1 92 ? 12.375 -12.344 -7.965 1 96.19 92 VAL B O 1
ATOM 2315 N N . PHE B 1 93 ? 11.109 -10.562 -8.211 1 93.75 93 PHE B N 1
ATOM 2316 C CA . PHE B 1 93 ? 12.047 -9.875 -9.102 1 93.75 93 PHE B CA 1
ATOM 2317 C C . PHE B 1 93 ? 11.852 -8.359 -9.023 1 93.75 93 PHE B C 1
ATOM 2319 O O . PHE B 1 93 ? 11.016 -7.879 -8.258 1 93.75 93 PHE B O 1
ATOM 2326 N N . ARG B 1 94 ? 12.555 -7.586 -9.719 1 92.12 94 ARG B N 1
ATOM 2327 C CA . ARG B 1 94 ? 12.672 -6.141 -9.578 1 92.12 94 ARG B CA 1
ATOM 2328 C C . ARG B 1 94 ? 11.312 -5.461 -9.68 1 92.12 94 ARG B C 1
ATOM 2330 O O . ARG B 1 94 ? 11 -4.566 -8.898 1 92.12 94 ARG B O 1
ATOM 2337 N N . ARG B 1 95 ? 10.469 -5.898 -10.578 1 92.44 95 ARG B N 1
ATOM 2338 C CA . ARG B 1 95 ? 9.219 -5.215 -10.859 1 92.44 95 ARG B CA 1
ATOM 2339 C C . ARG B 1 95 ? 8.078 -5.773 -10.008 1 92.44 95 ARG B C 1
ATOM 2341 O O . ARG B 1 95 ? 6.949 -5.293 -10.078 1 92.44 95 ARG B O 1
ATOM 2348 N N . GLY B 1 96 ? 8.359 -6.828 -9.234 1 95.25 96 GLY B N 1
ATOM 2349 C CA . GLY B 1 96 ? 7.336 -7.449 -8.406 1 95.25 96 GLY B CA 1
ATOM 2350 C C . GLY B 1 96 ? 7.484 -8.953 -8.305 1 95.25 96 GLY B C 1
ATOM 2351 O O . GLY B 1 96 ? 8.516 -9.453 -7.848 1 95.25 96 GLY B O 1
ATOM 2352 N N . PHE B 1 97 ? 6.414 -9.578 -8.805 1 97.19 97 PHE B N 1
ATOM 2353 C CA . PHE B 1 97 ? 6.406 -11.023 -8.633 1 97.19 97 PHE B CA 1
ATOM 2354 C C . PHE B 1 97 ? 6.023 -11.719 -9.93 1 97.19 97 PHE B C 1
ATOM 2356 O O . PHE B 1 97 ? 5.199 -11.211 -10.695 1 97.19 97 PHE B O 1
ATOM 2363 N N . LEU B 1 98 ? 6.609 -12.852 -10.117 1 97 98 LEU B N 1
ATOM 2364 C CA . LEU B 1 98 ? 6.273 -13.75 -11.219 1 97 98 LEU B CA 1
ATOM 2365 C C . LEU B 1 98 ? 5.625 -15.023 -10.703 1 97 98 LEU B C 1
ATOM 2367 O O . LEU B 1 98 ? 6.023 -15.555 -9.656 1 97 98 LEU B O 1
ATOM 2371 N N . GLY B 1 99 ? 4.766 -15.578 -11.453 1 98.19 99 GLY B N 1
ATOM 2372 C CA . GLY B 1 99 ? 4.25 -16.906 -11.141 1 98.19 99 GLY B CA 1
ATOM 2373 C C . GLY B 1 99 ? 2.91 -16.875 -10.43 1 98.19 99 GLY B C 1
ATOM 2374 O O . GLY B 1 99 ? 2.102 -15.969 -10.664 1 98.19 99 GLY B O 1
ATOM 2375 N N . ILE B 1 100 ? 2.594 -17.922 -9.695 1 98.62 100 ILE B N 1
ATOM 2376 C CA . ILE B 1 100 ? 1.268 -18.109 -9.117 1 98.62 100 ILE B CA 1
ATOM 2377 C C . ILE B 1 100 ? 1.344 -17.969 -7.602 1 98.62 100 ILE B C 1
ATOM 2379 O O . ILE B 1 100 ? 1.984 -18.781 -6.93 1 98.62 100 ILE B O 1
ATOM 2383 N N . PRO B 1 101 ? 0.761 -16.953 -7.016 1 98.69 101 PRO B N 1
ATOM 2384 C CA . PRO B 1 101 ? 0.707 -16.844 -5.555 1 98.69 101 PRO B CA 1
ATOM 2385 C C . PRO B 1 101 ? -0.135 -17.953 -4.914 1 98.69 101 PRO B C 1
ATOM 2387 O O . PRO B 1 101 ? -0.964 -18.578 -5.586 1 98.69 101 PRO B O 1
ATOM 2390 N N . GLN B 1 102 ? 0.066 -18.109 -3.6 1 98.56 102 GLN B N 1
ATOM 2391 C CA . GLN B 1 102 ? -0.665 -19.141 -2.863 1 98.56 102 GLN B CA 1
ATOM 2392 C C . GLN B 1 102 ? -2.008 -18.609 -2.367 1 98.56 102 GLN B C 1
ATOM 2394 O O . GLN B 1 102 ? -2.932 -19.391 -2.113 1 98.56 102 GLN B O 1
ATOM 2399 N N . LEU B 1 103 ? -2.057 -17.359 -2.188 1 98.81 103 LEU B N 1
ATOM 2400 C CA . LEU B 1 103 ? -3.234 -16.672 -1.67 1 98.81 103 LEU B CA 1
ATOM 2401 C C . LEU B 1 103 ? -3.299 -15.242 -2.189 1 98.81 103 LEU B C 1
ATOM 2403 O O . LEU B 1 103 ? -2.281 -14.539 -2.225 1 98.81 103 LEU B O 1
ATOM 2407 N N . VAL B 1 104 ? -4.461 -14.797 -2.713 1 98.75 104 VAL B N 1
ATOM 2408 C CA . VAL B 1 104 ? -4.684 -13.43 -3.17 1 98.75 104 VAL B CA 1
ATOM 2409 C C . VAL B 1 104 ? -5.898 -12.836 -2.455 1 98.75 104 VAL B C 1
ATOM 2411 O O . VAL B 1 104 ? -6.914 -13.516 -2.281 1 98.75 104 VAL B O 1
ATOM 2414 N N . VAL B 1 105 ? -5.777 -11.633 -2.021 1 98.5 105 VAL B N 1
ATOM 2415 C CA . VAL B 1 105 ? -6.883 -10.875 -1.44 1 98.5 105 VAL B CA 1
ATOM 2416 C C . VAL B 1 105 ? -7.211 -9.68 -2.326 1 98.5 105 VAL B C 1
ATOM 2418 O O . VAL B 1 105 ? -6.32 -8.898 -2.68 1 98.5 105 VAL B O 1
ATOM 2421 N N . GLU B 1 106 ? -8.453 -9.539 -2.725 1 97.25 106 GLU B N 1
ATOM 2422 C CA . GLU B 1 106 ? -8.984 -8.352 -3.393 1 97.25 106 GLU B CA 1
ATOM 2423 C C . GLU B 1 106 ? -10.031 -7.656 -2.527 1 97.25 106 GLU B C 1
ATOM 2425 O O . GLU B 1 106 ? -10.898 -8.312 -1.945 1 97.25 106 GLU B O 1
ATOM 2430 N N . ILE B 1 107 ? -9.906 -6.434 -2.441 1 95.94 107 ILE B N 1
ATOM 2431 C CA . ILE B 1 107 ? -10.852 -5.633 -1.675 1 95.94 107 ILE B CA 1
ATOM 2432 C C . ILE B 1 107 ? -11.711 -4.801 -2.623 1 95.94 107 ILE B C 1
ATOM 2434 O O . ILE B 1 107 ? -11.188 -4.09 -3.486 1 95.94 107 ILE B O 1
ATOM 2438 N N . LEU B 1 108 ? -12.984 -4.906 -2.465 1 92.38 108 LEU B N 1
ATOM 2439 C CA . LEU B 1 108 ? -13.93 -4.254 -3.365 1 92.38 108 LEU B CA 1
ATOM 2440 C C . LEU B 1 108 ? -13.945 -2.744 -3.139 1 92.38 108 LEU B C 1
ATOM 2442 O O . LEU B 1 108 ? -13.734 -2.279 -2.016 1 92.38 108 LEU B O 1
ATOM 2446 N N . SER B 1 109 ? -14.125 -2.02 -4.23 1 83.62 109 SER B N 1
ATOM 2447 C CA . SER B 1 109 ? -14.344 -0.579 -4.152 1 83.62 109 SER B CA 1
ATOM 2448 C C . SER B 1 109 ? -15.789 -0.219 -4.473 1 83.62 109 SER B C 1
ATOM 2450 O O . SER B 1 109 ? -16.5 -0.99 -5.125 1 83.62 109 SER B O 1
ATOM 2452 N N . PRO B 1 110 ? -16.312 0.885 -3.904 1 74.25 110 PRO B N 1
ATOM 2453 C CA . PRO B 1 110 ? -17.703 1.259 -4.164 1 74.25 110 PRO B CA 1
ATOM 2454 C C . PRO B 1 110 ? -18.016 1.398 -5.656 1 74.25 110 PRO B C 1
ATOM 2456 O O . PRO B 1 110 ? -19.141 1.159 -6.082 1 74.25 110 PRO B O 1
ATOM 2459 N N . ASN B 1 111 ? -17.219 2.045 -6.574 1 61.06 111 ASN B N 1
ATOM 2460 C CA . ASN B 1 111 ? -17.562 2.404 -7.949 1 61.06 111 ASN B CA 1
ATOM 2461 C C . ASN B 1 111 ? -17.328 1.238 -8.906 1 61.06 111 ASN B C 1
ATOM 2463 O O . ASN B 1 111 ? -17.781 1.276 -10.055 1 61.06 111 ASN B O 1
ATOM 2467 N N . ASN B 1 112 ? -16.406 0.375 -8.938 1 58.66 112 ASN B N 1
ATOM 2468 C CA . ASN B 1 112 ? -16.125 -0.494 -10.078 1 58.66 112 ASN B CA 1
ATOM 2469 C C . ASN B 1 112 ? -16.094 -1.963 -9.664 1 58.66 112 ASN B C 1
ATOM 2471 O O . ASN B 1 112 ? -15.5 -2.795 -10.359 1 58.66 112 ASN B O 1
ATOM 2475 N N . ALA B 1 113 ? -16.844 -2.207 -8.609 1 56.84 113 ALA B N 1
ATOM 2476 C CA . ALA B 1 113 ? -16.453 -3.326 -7.75 1 56.84 113 ALA B CA 1
ATOM 2477 C C . ALA B 1 113 ? -16.672 -4.66 -8.461 1 56.84 113 ALA B C 1
ATOM 2479 O O . ALA B 1 113 ? -15.805 -5.531 -8.445 1 56.84 113 ALA B O 1
ATOM 2480 N N . ASP B 1 114 ? -17.734 -4.875 -9.266 1 62.25 114 ASP B N 1
ATOM 2481 C CA . ASP B 1 114 ? -18.141 -6.266 -9.438 1 62.25 114 ASP B CA 1
ATOM 2482 C C . ASP B 1 114 ? -17.516 -6.871 -10.688 1 62.25 114 ASP B C 1
ATOM 2484 O O . ASP B 1 114 ? -16.969 -7.98 -10.641 1 62.25 114 ASP B O 1
ATOM 2488 N N . ASP B 1 115 ? -17.516 -6.133 -11.789 1 66.44 115 ASP B N 1
ATOM 2489 C CA . ASP B 1 115 ? -17.062 -6.727 -13.039 1 66.44 115 ASP B CA 1
ATOM 2490 C C . ASP B 1 115 ? -15.562 -6.977 -13.023 1 66.44 115 ASP B C 1
ATOM 2492 O O . ASP B 1 115 ? -15.102 -8.039 -13.438 1 66.44 115 ASP B O 1
ATOM 2496 N N . ASP B 1 116 ? -14.867 -6.145 -12.422 1 79.69 116 ASP B N 1
ATOM 2497 C CA . ASP B 1 116 ? -13.414 -6.285 -12.375 1 79.69 116 ASP B CA 1
ATOM 2498 C C . ASP B 1 116 ? -13.008 -7.418 -11.43 1 79.69 116 ASP B C 1
ATOM 2500 O O . ASP B 1 116 ? -12.125 -8.211 -11.758 1 79.69 116 ASP B O 1
ATOM 2504 N N . THR B 1 117 ? -13.789 -7.52 -10.484 1 83.62 117 THR B N 1
ATOM 2505 C CA . THR B 1 117 ? -13.469 -8.555 -9.516 1 83.62 117 THR B CA 1
ATOM 2506 C C . THR B 1 117 ? -13.742 -9.945 -10.102 1 83.62 117 THR B C 1
ATOM 2508 O O . THR B 1 117 ? -12.969 -10.875 -9.875 1 83.62 117 THR B O 1
ATOM 2511 N N . GLU B 1 118 ? -14.781 -9.984 -10.867 1 87.88 118 GLU B N 1
ATOM 2512 C CA . GLU B 1 118 ? -15.102 -11.266 -11.492 1 87.88 118 GLU B CA 1
ATOM 2513 C C . GLU B 1 118 ? -14.047 -11.648 -12.531 1 87.88 118 GLU B C 1
ATOM 2515 O O . GLU B 1 118 ? -13.656 -12.82 -12.625 1 87.88 118 GLU B O 1
ATOM 2520 N N . LYS B 1 119 ? -13.688 -10.75 -13.305 1 91.88 119 LYS B N 1
ATOM 2521 C CA . LYS B 1 119 ? -12.641 -11 -14.289 1 91.88 119 LYS B CA 1
ATOM 2522 C C . LYS B 1 119 ? -11.344 -11.445 -13.609 1 91.88 119 LYS B C 1
ATOM 2524 O O . LYS B 1 119 ? -10.695 -12.391 -14.062 1 91.88 119 LYS B O 1
ATOM 2529 N N . LYS B 1 120 ? -11.031 -10.781 -12.547 1 95.31 120 LYS B N 1
ATOM 2530 C CA . LYS B 1 120 ? -9.812 -11.133 -11.828 1 95.31 120 LYS B CA 1
ATOM 2531 C C . LYS B 1 120 ? -9.93 -12.508 -11.18 1 95.31 120 LYS B C 1
ATOM 2533 O O . LYS B 1 120 ? -8.992 -13.305 -11.219 1 95.31 120 LYS B O 1
ATOM 2538 N N . LYS B 1 121 ? -11.117 -12.75 -10.703 1 95.94 121 LYS B N 1
ATOM 2539 C CA . LYS B 1 121 ? -11.352 -14.062 -10.117 1 95.94 121 LYS B CA 1
ATOM 2540 C C . LYS B 1 121 ? -11.125 -15.172 -11.148 1 95.94 121 LYS B C 1
ATOM 2542 O O . LYS B 1 121 ? -10.461 -16.172 -10.852 1 95.94 121 LYS B O 1
ATOM 2547 N N . GLU B 1 122 ? -11.633 -14.945 -12.273 1 96.31 122 GLU B N 1
ATOM 2548 C CA . GLU B 1 122 ? -11.523 -15.945 -13.336 1 96.31 122 GLU B CA 1
ATOM 2549 C C . GLU B 1 122 ? -10.078 -16.156 -13.75 1 96.31 122 GLU B C 1
ATOM 2551 O O . GLU B 1 122 ? -9.648 -17.297 -13.961 1 96.31 122 GLU B O 1
ATOM 2556 N N . ILE B 1 123 ? -9.312 -15.125 -13.859 1 97.25 123 ILE B N 1
ATOM 2557 C CA . ILE B 1 123 ? -7.926 -15.266 -14.281 1 97.25 123 ILE B CA 1
ATOM 2558 C C . ILE B 1 123 ? -7.117 -15.953 -13.188 1 97.25 123 ILE B C 1
ATOM 2560 O O . ILE B 1 123 ? -6.25 -16.781 -13.469 1 97.25 123 ILE B O 1
ATOM 2564 N N . TYR B 1 124 ? -7.359 -15.602 -11.914 1 98.38 124 TYR B N 1
ATOM 2565 C CA . TYR B 1 124 ? -6.703 -16.281 -10.805 1 98.38 124 TYR B CA 1
ATOM 2566 C C . TYR B 1 124 ? -7.02 -17.781 -10.812 1 98.38 124 TYR B C 1
ATOM 2568 O O . TYR B 1 124 ? -6.133 -18.609 -10.609 1 98.38 124 TYR B O 1
ATOM 2576 N N . ARG B 1 125 ? -8.297 -18.109 -11.102 1 98.5 125 ARG B N 1
ATOM 2577 C CA . ARG B 1 125 ? -8.719 -19.5 -11.203 1 98.5 125 ARG B CA 1
ATOM 2578 C C . ARG B 1 125 ? -7.973 -20.219 -12.328 1 98.5 125 ARG B C 1
ATOM 2580 O O . ARG B 1 125 ? -7.406 -21.281 -12.117 1 98.5 125 ARG B O 1
ATOM 2587 N N . LYS B 1 126 ? -8.008 -19.594 -13.453 1 97.75 126 LYS B N 1
ATOM 2588 C CA . LYS B 1 126 ? -7.41 -20.172 -14.656 1 97.75 126 LYS B CA 1
ATOM 2589 C C . LYS B 1 126 ? -5.926 -20.469 -14.445 1 97.75 126 LYS B C 1
ATOM 2591 O O . LYS B 1 126 ? -5.41 -21.469 -14.938 1 97.75 126 LYS B O 1
ATOM 2596 N N . TYR B 1 127 ? -5.195 -19.594 -13.719 1 98.19 127 TYR B N 1
ATOM 2597 C CA . TYR B 1 127 ? -3.758 -19.766 -13.523 1 98.19 127 TYR B CA 1
ATOM 2598 C C . TYR B 1 127 ? -3.467 -20.688 -12.344 1 98.19 127 TYR B C 1
ATOM 2600 O O . TYR B 1 127 ? -2.35 -21.188 -12.203 1 98.19 127 TYR B O 1
ATOM 2608 N N . GLY B 1 128 ? -4.465 -20.828 -11.477 1 98.38 128 GLY B N 1
ATOM 2609 C CA . GLY B 1 128 ? -4.301 -21.844 -10.453 1 98.38 128 GLY B CA 1
ATOM 2610 C C . GLY B 1 128 ? -3.961 -21.281 -9.094 1 98.38 128 GLY B C 1
ATOM 2611 O O . GLY B 1 128 ? -3.293 -21.922 -8.289 1 98.38 128 GLY B O 1
ATOM 2612 N N . VAL B 1 129 ? -4.387 -20.062 -8.797 1 98.75 129 VAL B N 1
ATOM 2613 C CA . VAL B 1 129 ? -4.238 -19.516 -7.453 1 98.75 129 VAL B CA 1
ATOM 2614 C C . VAL B 1 129 ? -5.027 -20.375 -6.461 1 98.75 129 VAL B C 1
ATOM 2616 O O . VAL B 1 129 ? -6.227 -20.578 -6.637 1 98.75 129 VAL B O 1
ATOM 2619 N N . SER B 1 130 ? -4.406 -20.797 -5.398 1 98.62 130 SER B N 1
ATOM 2620 C CA . SER B 1 130 ? -4.984 -21.797 -4.516 1 98.62 130 SER B CA 1
ATOM 2621 C C . SER B 1 130 ? -6.125 -21.219 -3.688 1 98.62 130 SER B C 1
ATOM 2623 O O . SER B 1 130 ? -7.113 -21.906 -3.41 1 98.62 130 SER B O 1
ATOM 2625 N N . GLU B 1 131 ? -5.977 -20.031 -3.264 1 98.81 131 GLU B N 1
ATOM 2626 C CA . GLU B 1 131 ? -6.973 -19.391 -2.412 1 98.81 131 GLU B CA 1
ATOM 2627 C C . GLU B 1 131 ? -7.164 -17.922 -2.789 1 98.81 131 GLU B C 1
ATOM 2629 O O . GLU B 1 131 ? -6.195 -17.219 -3.076 1 98.81 131 GLU B O 1
ATOM 2634 N N . TYR B 1 132 ? -8.453 -17.562 -2.822 1 98.69 132 TYR B N 1
ATOM 2635 C CA . TYR B 1 132 ? -8.852 -16.219 -3.244 1 98.69 132 TYR B CA 1
ATOM 2636 C C . TYR B 1 132 ? -9.859 -15.617 -2.273 1 98.69 132 TYR B C 1
ATOM 2638 O O . TYR B 1 132 ? -10.898 -16.219 -1.989 1 98.69 132 TYR B O 1
ATOM 2646 N N . TRP B 1 133 ? -9.477 -14.406 -1.678 1 98.69 133 TRP B N 1
ATOM 2647 C CA . TRP B 1 133 ? -10.383 -13.688 -0.785 1 98.69 133 TRP B CA 1
ATOM 2648 C C . TRP B 1 133 ? -10.984 -12.477 -1.482 1 98.69 133 TRP B C 1
ATOM 2650 O O . TRP B 1 133 ? -10.289 -11.742 -2.188 1 98.69 133 TRP B O 1
ATOM 2660 N N . ILE B 1 134 ? -12.242 -12.32 -1.324 1 97.25 134 ILE B N 1
ATOM 2661 C CA . ILE B 1 134 ? -12.914 -11.062 -1.65 1 97.25 134 ILE B CA 1
ATOM 2662 C C . ILE B 1 134 ? -13.375 -10.375 -0.367 1 97.25 134 ILE B C 1
ATOM 2664 O O . ILE B 1 134 ? -14.086 -10.984 0.444 1 97.25 134 ILE B O 1
ATOM 2668 N N . VAL B 1 135 ? -12.922 -9.203 -0.193 1 97.12 135 VAL B N 1
ATOM 2669 C CA . VAL B 1 135 ? -13.32 -8.438 0.982 1 97.12 135 VAL B CA 1
ATOM 2670 C C . VAL B 1 135 ? -14.227 -7.281 0.563 1 97.12 135 VAL B C 1
ATOM 2672 O O . VAL B 1 135 ? -13.883 -6.516 -0.343 1 97.12 135 VAL B O 1
ATOM 2675 N N . SER B 1 136 ? -15.328 -7.121 1.173 1 95.31 136 SER B N 1
ATOM 2676 C CA . SER B 1 136 ? -16.25 -6.023 0.898 1 95.31 136 SER B CA 1
ATOM 2677 C C . SER B 1 136 ? -16.344 -5.07 2.084 1 95.31 136 SER B C 1
ATOM 2679 O O . SER B 1 136 ? -16.969 -5.391 3.098 1 95.31 136 SER B O 1
ATOM 2681 N N . PRO B 1 137 ? -15.727 -3.949 1.963 1 94.69 137 PRO B N 1
ATOM 2682 C CA . PRO B 1 137 ? -15.875 -2.961 3.035 1 94.69 137 PRO B CA 1
ATOM 2683 C C . PRO B 1 137 ? -17.328 -2.57 3.281 1 94.69 137 PRO B C 1
ATOM 2685 O O . PRO B 1 137 ? -17.719 -2.326 4.426 1 94.69 137 PRO B O 1
ATOM 2688 N N . MET B 1 138 ? -18.125 -2.514 2.207 1 91.31 138 MET B N 1
ATOM 2689 C CA . MET B 1 138 ? -19.516 -2.049 2.289 1 91.31 138 MET B CA 1
ATOM 2690 C C . MET B 1 138 ? -20.375 -3.027 3.088 1 91.31 138 MET B C 1
ATOM 2692 O O . MET B 1 138 ? -21.156 -2.615 3.949 1 91.31 138 MET B O 1
ATOM 2696 N N . SER B 1 139 ? -20.234 -4.289 2.803 1 94.44 139 SER B N 1
ATOM 2697 C CA . SER B 1 139 ? -21.047 -5.293 3.488 1 94.44 139 SER B CA 1
ATOM 2698 C C . SER B 1 139 ? -20.312 -5.852 4.707 1 94.44 139 SER B C 1
ATOM 2700 O O . SER B 1 139 ? -20.875 -6.637 5.469 1 94.44 139 SER B O 1
ATOM 2702 N N . LYS B 1 140 ? -19.078 -5.445 4.922 1 96.62 140 LYS B N 1
ATOM 2703 C CA . LYS B 1 140 ? -18.219 -5.906 6.016 1 96.62 140 LYS B CA 1
ATOM 2704 C C . LYS B 1 140 ? -18.078 -7.426 5.992 1 96.62 140 LYS B C 1
ATOM 2706 O O . LYS B 1 140 ? -18.125 -8.078 7.043 1 96.62 140 LYS B O 1
ATOM 2711 N N . ARG B 1 141 ? -17.906 -7.961 4.777 1 97.5 141 ARG B N 1
ATOM 2712 C CA . ARG B 1 141 ? -17.812 -9.406 4.605 1 97.5 141 ARG B CA 1
ATOM 2713 C C . ARG B 1 141 ? -16.516 -9.789 3.908 1 97.5 141 ARG B C 1
ATOM 2715 O O . ARG B 1 141 ? -15.953 -8.992 3.154 1 97.5 141 ARG B O 1
ATOM 2722 N N . VAL B 1 142 ? -16.078 -10.961 4.199 1 98.25 142 VAL B N 1
ATOM 2723 C CA . VAL B 1 142 ? -14.969 -11.602 3.508 1 98.25 142 VAL B CA 1
ATOM 2724 C C . VAL B 1 142 ? -15.422 -12.953 2.947 1 98.25 142 VAL B C 1
ATOM 2726 O O . VAL B 1 142 ? -16 -13.766 3.668 1 98.25 142 VAL B O 1
ATOM 2729 N N . PHE B 1 143 ? -15.25 -13.117 1.72 1 98.19 143 PHE B N 1
ATOM 2730 C CA . PHE B 1 143 ? -15.492 -14.391 1.057 1 98.19 143 PHE B CA 1
ATOM 2731 C C . PHE B 1 143 ? -14.18 -15.094 0.738 1 98.19 143 PHE B C 1
ATOM 2733 O O . PHE B 1 143 ? -13.305 -14.523 0.086 1 98.19 143 PHE B O 1
ATOM 2740 N N . VAL B 1 144 ? -14.07 -16.281 1.238 1 98.69 144 VAL B N 1
ATOM 2741 C CA . VAL B 1 144 ? -12.867 -17.078 1.012 1 98.69 144 VAL B CA 1
ATOM 2742 C C . VAL B 1 144 ? -13.172 -18.188 0.007 1 98.69 144 VAL B C 1
ATOM 2744 O O . VAL B 1 144 ? -14.039 -19.031 0.245 1 98.69 144 VAL B O 1
ATOM 2747 N N . TYR B 1 145 ? -12.469 -18.141 -1.088 1 98.62 145 TYR B N 1
ATOM 2748 C CA . TYR B 1 145 ? -12.602 -19.156 -2.113 1 98.62 145 TYR B CA 1
ATOM 2749 C C . TYR B 1 145 ? -11.375 -20.062 -2.145 1 98.62 145 TYR B C 1
ATOM 2751 O O . TYR B 1 145 ? -10.25 -19.594 -1.995 1 98.62 145 TYR B O 1
ATOM 2759 N N . SER B 1 146 ? -11.586 -21.344 -2.312 1 98.62 146 SER B N 1
ATOM 2760 C CA . SER B 1 146 ? -10.531 -22.328 -2.488 1 98.62 146 SER B CA 1
ATOM 2761 C C . SER B 1 146 ? -10.609 -22.984 -3.861 1 98.62 146 SER B C 1
ATOM 2763 O O . SER B 1 146 ? -11.695 -23.297 -4.34 1 98.62 146 SER B O 1
ATOM 2765 N N . LEU B 1 147 ? -9.445 -23.141 -4.48 1 98.69 147 LEU B N 1
ATOM 2766 C CA . LEU B 1 147 ? -9.406 -23.828 -5.762 1 98.69 147 LEU B CA 1
ATOM 2767 C C . LEU B 1 147 ? -9.508 -25.344 -5.57 1 98.69 147 LEU B C 1
ATOM 2769 O O . LEU B 1 147 ? -8.648 -25.953 -4.934 1 98.69 147 LEU B O 1
ATOM 2773 N N . GLU B 1 148 ? -10.602 -25.891 -6.035 1 97.56 148 GLU B N 1
ATOM 2774 C CA . GLU B 1 148 ? -10.852 -27.328 -6.02 1 97.56 148 GLU B CA 1
ATOM 2775 C C . GLU B 1 148 ? -11.281 -27.828 -7.395 1 97.56 148 GLU B C 1
ATOM 2777 O O . GLU B 1 148 ? -12.297 -27.375 -7.934 1 97.56 148 GLU B O 1
ATOM 2782 N N . ASN B 1 149 ? -10.555 -28.797 -7.922 1 96.62 149 ASN B N 1
ATOM 2783 C CA . ASN B 1 149 ? -10.875 -29.344 -9.234 1 96.62 149 ASN B CA 1
ATOM 2784 C C . ASN B 1 149 ? -11.062 -28.25 -10.273 1 96.62 149 ASN B C 1
ATOM 2786 O O . ASN B 1 149 ? -12.094 -28.188 -10.945 1 96.62 149 ASN B O 1
ATOM 2790 N N . GLU B 1 150 ? -10.227 -27.266 -10.281 1 96.56 150 GLU B N 1
ATOM 2791 C CA . GLU B 1 150 ? -10.141 -26.172 -11.258 1 96.56 150 GLU B CA 1
ATOM 2792 C C . GLU B 1 150 ? -11.328 -25.219 -11.125 1 96.56 150 GLU B C 1
ATOM 2794 O O . GLU B 1 150 ? -11.68 -24.516 -12.078 1 96.56 150 GLU B O 1
ATOM 2799 N N . THR B 1 151 ? -11.883 -25.25 -9.93 1 97.94 151 THR B N 1
ATOM 2800 C CA . THR B 1 151 ? -12.992 -24.344 -9.656 1 97.94 151 THR B CA 1
ATOM 2801 C C . THR B 1 151 ? -12.82 -23.672 -8.289 1 97.94 151 THR B C 1
ATOM 2803 O O . THR B 1 151 ? -12.445 -24.328 -7.32 1 97.94 151 THR B O 1
ATOM 2806 N N . PHE B 1 152 ? -13.07 -22.375 -8.297 1 98.12 152 PHE B N 1
ATOM 2807 C CA . PHE B 1 152 ? -13.125 -21.688 -7.008 1 98.12 152 PHE B CA 1
ATOM 2808 C C . PHE B 1 152 ? -14.422 -22.031 -6.273 1 98.12 152 PHE B C 1
ATOM 2810 O O . PHE B 1 152 ? -15.516 -21.797 -6.789 1 98.12 152 PHE B O 1
ATOM 2817 N N . LYS B 1 153 ? -14.297 -22.594 -5.129 1 98.38 153 LYS B N 1
ATOM 2818 C CA . LYS B 1 153 ? -15.438 -22.891 -4.266 1 98.38 153 LYS B CA 1
ATOM 2819 C C . LYS B 1 153 ? -15.438 -22 -3.031 1 98.38 153 LYS B C 1
ATOM 2821 O O . LYS B 1 153 ? -14.383 -21.734 -2.443 1 98.38 153 LYS B O 1
ATOM 2826 N N . LEU B 1 154 ? -16.594 -21.531 -2.68 1 98.25 154 LEU B N 1
ATOM 2827 C CA . LEU B 1 154 ? -16.719 -20.75 -1.456 1 98.25 154 LEU B CA 1
ATOM 2828 C C . LEU B 1 154 ? -16.422 -21.594 -0.229 1 98.25 154 LEU B C 1
ATOM 2830 O O . LEU B 1 15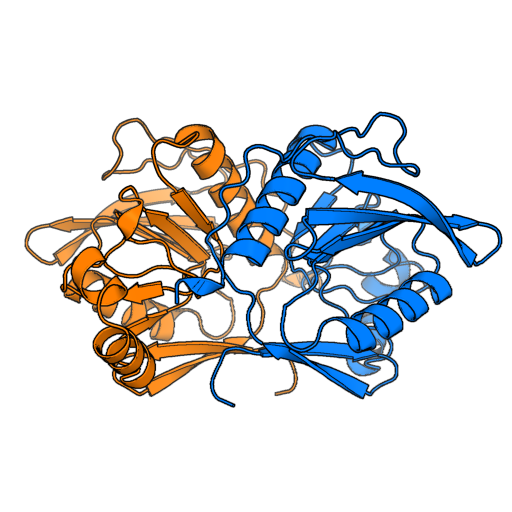4 ? -17.219 -22.469 0.134 1 98.25 154 LEU B O 1
ATOM 2834 N N . ALA B 1 155 ? -15.305 -21.375 0.379 1 97.94 155 ALA B N 1
ATOM 2835 C CA . ALA B 1 155 ? -14.852 -22.172 1.513 1 97.94 155 ALA B CA 1
ATOM 2836 C C . ALA B 1 155 ? -15.227 -21.516 2.836 1 97.94 155 ALA B C 1
ATOM 2838 O O . ALA B 1 155 ? -15.227 -22.172 3.885 1 97.94 155 ALA B O 1
ATOM 2839 N N . GLY B 1 156 ? -15.516 -20.219 2.809 1 98 156 GLY B N 1
ATOM 2840 C CA . GLY B 1 156 ? -15.883 -19.5 4.012 1 98 156 GLY B CA 1
ATOM 2841 C C . GLY B 1 156 ? -16.453 -18.125 3.727 1 98 156 GLY B C 1
ATOM 2842 O O . GLY B 1 156 ? -16.156 -17.516 2.695 1 98 156 GLY B O 1
ATOM 2843 N N . GLU B 1 157 ? -17.297 -17.688 4.535 1 98.56 157 GLU B N 1
ATOM 2844 C CA . GLU B 1 157 ? -17.859 -16.344 4.562 1 98.56 157 GLU B CA 1
ATOM 2845 C C . GLU B 1 157 ? -17.875 -15.781 5.98 1 98.56 157 GLU B C 1
ATOM 2847 O O . GLU B 1 157 ? -18.375 -16.422 6.91 1 98.56 157 GLU B O 1
ATOM 2852 N N . TYR B 1 158 ? -17.328 -14.617 6.117 1 98.69 158 TYR B N 1
ATOM 2853 C CA . TYR B 1 158 ? -17.141 -14.07 7.457 1 98.69 158 TYR B CA 1
ATOM 2854 C C . TYR B 1 158 ? -17.578 -12.609 7.516 1 98.69 158 TYR B C 1
ATOM 2856 O O . TYR B 1 158 ? -17.453 -11.875 6.531 1 98.69 158 TYR B O 1
ATOM 2864 N N . ASN B 1 159 ? -18.172 -12.211 8.609 1 98.5 159 ASN B N 1
ATOM 2865 C CA . ASN B 1 159 ? -18.281 -10.805 8.977 1 98.5 159 ASN B CA 1
ATOM 2866 C C . ASN B 1 159 ? -17.031 -10.328 9.703 1 98.5 159 ASN B C 1
ATOM 2868 O O . ASN B 1 159 ? -16.812 -10.672 10.867 1 98.5 159 ASN B O 1
ATOM 2872 N N . PHE B 1 160 ? -16.172 -9.484 9.047 1 97.75 160 PHE B N 1
ATOM 2873 C CA . PHE B 1 160 ? -14.82 -9.258 9.562 1 97.75 160 PHE B CA 1
ATOM 2874 C C . PHE B 1 160 ? -14.852 -8.32 10.766 1 97.75 160 PHE B C 1
ATOM 2876 O O . PHE B 1 160 ? -13.844 -8.148 11.453 1 97.75 160 PHE B O 1
ATOM 2883 N N . VAL B 1 161 ? -16.016 -7.773 11.078 1 96.38 161 VAL B N 1
ATOM 2884 C CA . VAL B 1 161 ? -16.141 -6.93 12.266 1 96.38 161 VAL B CA 1
ATOM 2885 C C . VAL B 1 161 ? -16.438 -7.793 13.484 1 96.38 161 VAL B C 1
ATOM 2887 O O . VAL B 1 161 ? -16.156 -7.391 14.617 1 96.38 161 VAL B O 1
ATOM 2890 N N . LYS B 1 162 ? -16.938 -9.039 13.273 1 97.12 162 LYS B N 1
ATOM 2891 C CA . LYS B 1 162 ? -17.438 -9.852 14.375 1 97.12 162 LYS B CA 1
ATOM 2892 C C . LYS B 1 162 ? -16.703 -11.188 14.453 1 97.12 162 LYS B C 1
ATOM 2894 O O . LYS B 1 162 ? -16.734 -11.852 15.484 1 97.12 162 LYS B O 1
ATOM 2899 N N . GLU B 1 163 ? -16.141 -11.555 13.352 1 98.25 163 GLU B N 1
ATOM 2900 C CA . GLU B 1 163 ? -15.625 -12.914 13.266 1 98.25 163 GLU B CA 1
ATOM 2901 C C . GLU B 1 163 ? -14.156 -12.922 12.867 1 98.25 163 GLU B C 1
ATOM 2903 O O . GLU B 1 163 ? -13.672 -11.992 12.219 1 98.25 163 GLU B O 1
ATOM 2908 N N . ASP B 1 164 ? -13.461 -13.945 13.344 1 98.5 164 ASP B N 1
ATOM 2909 C CA . ASP B 1 164 ? -12.133 -14.227 12.812 1 98.5 164 ASP B CA 1
ATOM 2910 C C . ASP B 1 164 ? -12.219 -14.828 11.406 1 98.5 164 ASP B C 1
ATOM 2912 O O . ASP B 1 164 ? -13.125 -15.609 11.117 1 98.5 164 ASP B O 1
ATOM 2916 N N . ILE B 1 165 ? -11.328 -14.477 10.562 1 98.75 165 ILE B N 1
ATOM 2917 C CA . ILE B 1 165 ? -11.25 -15 9.203 1 98.75 165 ILE B CA 1
ATOM 2918 C C . ILE B 1 165 ? -10.242 -16.156 9.148 1 98.75 165 ILE B C 1
ATOM 2920 O O . ILE B 1 165 ? -9.133 -16.031 9.664 1 98.75 165 ILE B O 1
ATOM 2924 N N . LYS B 1 166 ? -10.594 -17.203 8.5 1 98.56 166 LYS B N 1
ATOM 2925 C CA . LYS B 1 166 ? -9.75 -18.391 8.445 1 98.56 166 LYS B CA 1
ATOM 2926 C C . LYS B 1 166 ? -9.359 -18.719 7.004 1 98.56 166 LYS B C 1
ATOM 2928 O O . LYS B 1 166 ? -10.188 -18.641 6.098 1 98.56 166 LYS B O 1
ATOM 2933 N N . SER B 1 167 ? -8.094 -19 6.848 1 98.62 167 SER B N 1
ATOM 2934 C CA . SER B 1 167 ? -7.613 -19.469 5.555 1 98.62 167 SER B CA 1
ATOM 2935 C C . SER B 1 167 ? -7.82 -20.969 5.402 1 98.62 167 SER B C 1
ATOM 2937 O O . SER B 1 167 ? -7.703 -21.719 6.375 1 98.62 167 SER B O 1
ATOM 2939 N N . ASN B 1 168 ? -8.172 -21.391 4.258 1 97.81 168 ASN B N 1
ATOM 2940 C CA . ASN B 1 168 ? -8.234 -22.812 3.951 1 97.81 168 ASN B CA 1
ATOM 2941 C C . ASN B 1 168 ? -6.883 -23.344 3.49 1 97.81 168 ASN B C 1
ATOM 2943 O O . ASN B 1 168 ? -6.531 -24.5 3.775 1 97.81 168 ASN B O 1
ATOM 2947 N N . ARG B 1 169 ? -6.145 -22.531 2.76 1 97.88 169 ARG B N 1
ATOM 2948 C CA . ARG B 1 169 ? -4.848 -22.906 2.203 1 97.88 169 ARG B CA 1
ATOM 2949 C C . ARG B 1 169 ? -3.801 -23.047 3.303 1 97.88 169 ARG B C 1
ATOM 2951 O O . ARG B 1 169 ? -2.939 -23.922 3.238 1 97.88 169 ARG B O 1
ATOM 2958 N N . PHE B 1 170 ? -3.865 -22.109 4.27 1 97.81 170 PHE B N 1
ATOM 2959 C CA . PHE B 1 170 ? -2.945 -22.125 5.402 1 97.81 170 PHE B CA 1
ATOM 2960 C C . PHE B 1 170 ? -3.686 -22.453 6.695 1 97.81 170 PHE B C 1
ATOM 2962 O O . PHE B 1 170 ? -4.27 -21.562 7.316 1 97.81 170 PHE B O 1
ATOM 2969 N N . GLU B 1 171 ? -3.74 -23.625 7.156 1 92.69 171 GLU B N 1
ATOM 2970 C CA . GLU B 1 171 ? -4.582 -24.188 8.211 1 92.69 171 GLU B CA 1
ATOM 2971 C C . GLU B 1 171 ? -4.453 -23.375 9.5 1 92.69 171 GLU B C 1
ATOM 2973 O O . GLU B 1 171 ? -5.441 -23.156 10.203 1 92.69 171 GLU B O 1
ATOM 2978 N N . SER B 1 172 ? -3.32 -22.875 9.812 1 95.69 172 SER B N 1
ATOM 2979 C CA . SER B 1 172 ? -3.141 -22.188 11.086 1 95.69 172 SER B CA 1
ATOM 2980 C C . SER B 1 172 ? -3.258 -20.672 10.914 1 95.69 172 SER B C 1
ATOM 2982 O O . SER B 1 172 ? -3.074 -19.922 11.875 1 95.69 172 SER B O 1
ATOM 2984 N N . LEU B 1 173 ? -3.613 -20.25 9.727 1 97.88 173 LEU B N 1
ATOM 2985 C CA . LEU B 1 173 ? -3.779 -18.828 9.508 1 97.88 173 LEU B CA 1
ATOM 2986 C C . LEU B 1 173 ? -5.195 -18.375 9.859 1 97.88 173 LEU B C 1
ATOM 2988 O O . LEU B 1 173 ? -6.137 -18.641 9.109 1 97.88 173 LEU B O 1
ATOM 2992 N N . VAL B 1 174 ? -5.379 -17.844 11 1 98.44 174 VAL B N 1
ATOM 2993 C CA . VAL B 1 174 ? -6.602 -17.219 11.5 1 98.44 174 VAL B CA 1
ATOM 2994 C C . VAL B 1 174 ? -6.316 -15.781 11.914 1 98.44 174 VAL B C 1
ATOM 2996 O O . VAL B 1 174 ? -5.449 -15.531 12.758 1 98.44 174 VAL B O 1
ATOM 2999 N N . ILE B 1 175 ? -7.043 -14.852 11.289 1 98.25 175 ILE B N 1
ATOM 3000 C CA . ILE B 1 175 ? -6.73 -13.469 11.617 1 98.25 175 ILE B CA 1
ATOM 3001 C C . ILE B 1 175 ? -7.996 -12.742 12.062 1 98.25 175 ILE B C 1
ATOM 3003 O O . ILE B 1 175 ? -9.109 -13.148 11.719 1 98.25 175 ILE B O 1
ATOM 3007 N N . ASN B 1 176 ? -7.77 -11.742 12.836 1 97.62 176 ASN B N 1
ATOM 3008 C CA . ASN B 1 176 ? -8.797 -10.82 13.305 1 97.62 176 ASN B CA 1
ATOM 3009 C C . ASN B 1 176 ? -8.5 -9.383 12.867 1 97.62 176 ASN B C 1
ATOM 3011 O O . ASN B 1 176 ? -7.375 -8.906 13.039 1 97.62 176 ASN B O 1
ATOM 3015 N N . ILE B 1 177 ? -9.516 -8.797 12.203 1 97.44 177 ILE B N 1
ATOM 3016 C CA . ILE B 1 177 ? -9.305 -7.398 11.828 1 97.44 177 ILE B CA 1
ATOM 3017 C C . ILE B 1 177 ? -10.469 -6.547 12.328 1 97.44 177 ILE B C 1
ATOM 3019 O O . ILE B 1 177 ? -10.867 -5.586 11.664 1 97.44 177 ILE B O 1
ATOM 3023 N N . ASN B 1 178 ? -11.055 -6.898 13.438 1 95.38 178 ASN B N 1
ATOM 3024 C CA . ASN B 1 178 ? -12.203 -6.195 13.992 1 95.38 178 ASN B CA 1
ATOM 3025 C C . ASN B 1 178 ? -11.82 -4.816 14.516 1 95.38 178 ASN B C 1
ATOM 3027 O O . ASN B 1 178 ? -12.688 -3.994 14.812 1 95.38 178 ASN B O 1
ATOM 3031 N N . ASP B 1 179 ? -10.562 -4.59 14.633 1 90.19 179 ASP B N 1
ATOM 3032 C CA . ASP B 1 179 ? -10.094 -3.326 15.195 1 90.19 179 ASP B CA 1
ATOM 3033 C C . ASP B 1 179 ? -9.938 -2.264 14.109 1 90.19 179 ASP B C 1
ATOM 3035 O O . ASP B 1 179 ? -9.562 -1.125 14.398 1 90.19 179 ASP B O 1
ATOM 3039 N N . VAL B 1 180 ? -10.305 -2.6 12.82 1 92.94 180 VAL B N 1
ATOM 3040 C CA . VAL B 1 180 ? -10.195 -1.623 11.742 1 92.94 180 VAL B CA 1
ATOM 3041 C C . VAL B 1 180 ? -11.133 -0.45 12.008 1 92.94 180 VAL B C 1
ATOM 3043 O O . VAL B 1 180 ? -12.273 -0.644 12.438 1 92.94 180 VAL B O 1
ATOM 3046 N N . GLU B 1 181 ? -10.648 0.733 11.852 1 89.06 181 GLU B N 1
ATOM 3047 C CA . GLU B 1 181 ? -11.438 1.95 12.023 1 89.06 181 GLU B CA 1
ATOM 3048 C C . GLU B 1 181 ? -11.953 2.465 10.68 1 89.06 181 GLU B C 1
ATOM 3050 O O . GLU B 1 181 ? -11.234 3.152 9.953 1 89.06 181 GLU B O 1
ATOM 3055 N N . LEU B 1 182 ? -13.195 2.209 10.406 1 92.81 182 LEU B N 1
ATOM 3056 C CA . LEU B 1 182 ? -13.805 2.615 9.148 1 92.81 182 LEU B CA 1
ATOM 3057 C C . LEU B 1 182 ? -14.523 3.947 9.297 1 92.81 182 LEU B C 1
ATOM 3059 O O . LEU B 1 182 ? -15 4.281 10.383 1 92.81 182 LEU B O 1
ATOM 3063 N N . VAL B 1 183 ? -14.508 4.699 8.289 1 91.44 183 VAL B N 1
ATOM 3064 C CA . VAL B 1 183 ? -15.25 5.957 8.289 1 91.44 183 VAL B CA 1
ATOM 3065 C C . VAL B 1 183 ? -16.562 5.785 7.527 1 91.44 183 VAL B C 1
ATOM 3067 O O . VAL B 1 183 ? -16.656 4.969 6.609 1 91.44 183 VAL B O 1
ATOM 3070 N N . ASP B 1 184 ? -17.656 6.52 8.039 1 80.75 184 ASP B N 1
ATOM 3071 C CA . ASP B 1 184 ? -18.969 6.418 7.41 1 80.75 184 ASP B CA 1
ATOM 3072 C C . ASP B 1 184 ? -18.984 7.078 6.031 1 80.75 184 ASP B C 1
ATOM 3074 O O . ASP B 1 184 ? -18.453 8.18 5.863 1 80.75 184 ASP B O 1
ATOM 3078 N N . ASP B 1 185 ? -19.344 6.262 5.055 1 61.69 185 ASP B N 1
ATOM 3079 C CA . ASP B 1 185 ? -19.422 6.727 3.676 1 61.69 185 ASP B CA 1
ATOM 3080 C C . ASP B 1 185 ? -20.328 7.949 3.566 1 61.69 185 ASP B C 1
ATOM 3082 O O . ASP B 1 185 ? -20.141 8.797 2.691 1 61.69 185 ASP B O 1
ATOM 3086 N N . GLU B 1 186 ? -21.5 7.938 4.34 1 57.59 186 GLU B N 1
ATOM 3087 C CA . GLU B 1 186 ? -22.484 9.008 4.301 1 57.59 186 GLU B CA 1
ATOM 3088 C C . GLU B 1 186 ? -21.891 10.336 4.734 1 57.59 186 GLU B C 1
ATOM 3090 O O . GLU B 1 186 ? -22.5 11.391 4.543 1 57.59 186 GLU B O 1
ATOM 3095 N N . GLU B 1 187 ? -20.938 10.172 5.426 1 53.47 187 GLU B N 1
ATOM 3096 C CA . GLU B 1 187 ? -20.531 11.461 5.973 1 53.47 187 GLU B CA 1
ATOM 3097 C C . GLU B 1 187 ? -20.031 12.391 4.871 1 53.47 187 GLU B C 1
ATOM 3099 O O . GLU B 1 187 ? -20.156 13.617 4.973 1 53.47 187 GLU B O 1
ATOM 3104 N N . PHE B 1 188 ? -19.078 11.945 3.955 1 48.75 188 PHE B N 1
ATOM 3105 C CA . PHE B 1 188 ? -18.516 12.961 3.068 1 48.75 188 PHE B CA 1
ATOM 3106 C C . PHE B 1 188 ? -18.859 12.656 1.614 1 48.75 188 PHE B C 1
ATOM 3108 O O . PHE B 1 188 ? -19.031 11.492 1.243 1 48.75 188 PHE B O 1
#

Organism: NCBI:txid704125

Secondary structure (DSSP, 8-state):
--S-EEEEEETTEEEEEEPP-HHHHHHHHHHHHHHHHHHTTSSEEEES--EE--SS-HHHHHH-HHHHHHHHHH-SEEE--SEEEE--GGGEETTEEES--SEEEEE--TTTHHHHHHHHHHHHHHHT-SEEEEEETTTTEEEEEEEETTEEEEEEEEETTTS-EE-SSSTT-EE--TT--PPPGGG-/--S-EEEEEETTEEEEEEPP-HHHHHHHHHHHHHHHHHHTTSSEEEES--EE--SS-HHHHHH-HHHHHHHHHH-SEEE--SEEEE--GGGEETTEEES--SEEEEE--TTTHHHHHHHHHHHHHHHT-SEEEEEETTTTEEEEEEEETTEEEEEEEEETTTS-EE-SSSTT-EE--TT--PPPGGG-

InterPro domains:
  IPR008538 Putative restriction endonuclease [PF05685] (7-152)
  IPR008538 Putative restriction endonuclease [cd06260] (5-149)
  IPR011335 Restriction endonuclease type II-like [SSF52980] (3-162)
  IPR012296 Nuclease, putative, TT1808 [G3DSA:3.90.1570.10] (2-180)

Solvent-accessible surface area (backbone atoms only — not comparable to full-atom values): 20383 Å² total; per-residue (Å²): 137,87,63,27,37,44,54,26,25,51,72,68,39,77,47,77,39,71,62,75,36,34,52,53,50,46,49,48,48,48,53,48,51,52,47,44,65,70,36,67,77,67,33,46,70,40,66,60,39,40,33,39,56,46,89,62,57,37,62,63,34,66,74,30,65,68,53,41,50,48,59,64,69,57,28,48,39,32,40,55,44,50,28,35,31,37,71,52,77,62,23,57,49,62,65,23,36,41,26,70,43,54,33,40,35,41,67,48,52,95,87,63,37,63,67,56,46,50,54,50,49,50,52,41,43,75,70,56,31,41,22,41,35,43,31,31,73,89,77,38,33,35,39,32,27,34,54,51,96,85,34,73,37,83,73,44,76,33,44,40,70,82,35,69,45,70,45,82,84,44,78,84,45,67,46,74,56,53,81,60,82,71,70,66,69,85,70,107,140,87,65,27,37,43,55,26,24,51,72,67,38,78,45,77,39,71,63,75,36,33,54,52,51,47,50,48,50,48,53,51,50,52,48,43,64,70,36,66,79,68,32,46,72,40,66,61,40,40,32,37,56,44,90,62,58,37,64,62,34,68,74,30,66,67,52,40,51,48,56,63,69,57,29,49,37,32,39,56,45,48,29,35,31,36,72,52,76,63,24,59,48,62,66,22,35,42,26,66,43,53,33,39,35,40,67,48,50,94,87,63,35,63,69,55,47,50,54,49,48,51,52,40,43,75,69,54,32,42,22,42,33,43,33,32,74,87,77,37,31,35,38,32,25,33,53,51,97,86,34,74,39,83,73,46,74,32,42,38,69,83,34,68,46,69,44,82,84,45,78,85,45,67,46,75,55,51,82,60,83,71,70,66,70,85,70,106

pLDDT: mean 92.17, std 11.25, range [31.53, 98.81]

Sequence (376 aa):
MDSSIKEEWIDKEVLMSPRPEHNHMEIQYSIGFKFKEYFDKSCKVAIEESLFLTKDNPIEIKKDLLKLKELISAKKAELVPDIAVYCDKEQVFRRGFLGIPQLVVEILSPNNADDDTEKKKEIYRKYGVSEYWIVSPMSKRVFVYSLENETFKLAGEYNFVKEDIKSNRFESLVININDVELVDDEEFMDSSIKEEWIDKEVLMSPRPEHNHMEIQYSIGFKFKEYFDKSCKVAIEESLFLTKDNPIEIKKDLLKLKELISAKKAELVPDIAVYCDKEQVFRRGFLGIPQLVVEILSPNNADDDTEKKKEIYRKYGVSEYWIVSPMSKRVFVYSLENETFKLAGEYNFVKEDIKSNRFESLVININDVELVDDEEF

Radius of gyration: 20.24 Å; Cα contacts (8 Å, |Δi|>4): 783; chains: 2; bounding box: 46×57×45 Å